Protein AF-A0A0G1T0M4-F1 (afdb_monomer)

Foldseek 3Di:
DQAWAWKAWDWDADLVRFTWIKMWTAGPVGDIFIDTDDDDPDDDPQAAFADWQCPCVPRRRRHCVQLRCCLHPPLTVQRGGPGLLPLVVSLVSNCVSQVDNRSVNNTPRSSVNVSVNSLVSNCVVVVHDSVVSVCVVCVVVVDNDDDDDDFDWAFAEAEDPQAPPQEQFGTKTKTFDPVDDPVLSVVLNVQLSVLLVVLCVVVVWDWDAGSRRHIRTNDHYPVVVLVSSQVSCVVDPHDEPHGIAMETAGLQVRQDDPQWGDGRVDPDTHHLVRLLVVVVVCCVVGVYLYYHPSDPPDDDPSNVVSVVVNVVVD

Structure (mmCIF, N/CA/C/O backbone):
data_AF-A0A0G1T0M4-F1
#
_entry.id   AF-A0A0G1T0M4-F1
#
loop_
_atom_site.group_PDB
_atom_site.id
_atom_site.type_symbol
_atom_site.label_atom_id
_atom_site.label_alt_id
_atom_site.label_comp_id
_atom_site.label_asym_id
_atom_site.label_entity_id
_atom_site.label_seq_id
_atom_site.pdbx_PDB_ins_code
_atom_site.Cartn_x
_atom_site.Cartn_y
_atom_site.Cartn_z
_atom_site.occupancy
_atom_site.B_iso_or_equiv
_atom_site.auth_seq_id
_atom_site.auth_comp_id
_atom_site.auth_asym_id
_atom_site.auth_atom_id
_atom_site.pdbx_PDB_model_num
ATOM 1 N N . MET A 1 1 ? -27.030 -0.626 19.431 1.00 71.44 1 MET A N 1
ATOM 2 C CA . MET A 1 1 ? -26.105 -0.421 20.557 1.00 71.44 1 MET A CA 1
ATOM 3 C C . MET A 1 1 ? -24.695 -0.527 19.996 1.00 71.44 1 MET A C 1
ATOM 5 O O . MET A 1 1 ? -24.492 -1.383 19.134 1.00 71.44 1 MET A O 1
ATOM 9 N N . ALA A 1 2 ? -23.803 0.401 20.348 1.00 90.56 2 ALA A N 1
ATOM 10 C CA . ALA A 1 2 ? -22.464 0.504 19.764 1.00 90.56 2 ALA A CA 1
ATOM 11 C C . ALA A 1 2 ? -21.367 0.622 20.833 1.00 90.56 2 ALA A C 1
ATOM 13 O O . ALA A 1 2 ? -20.237 0.987 20.514 1.00 90.56 2 ALA A O 1
ATOM 14 N N . LYS A 1 3 ? -21.671 0.284 22.091 1.00 98.12 3 LYS A N 1
ATOM 15 C CA . LYS A 1 3 ? -20.717 0.413 23.185 1.00 98.12 3 LYS A CA 1
ATOM 16 C C . LYS A 1 3 ? -19.663 -0.682 23.099 1.00 98.12 3 LYS A C 1
ATOM 18 O O . LYS A 1 3 ? -19.993 -1.863 22.982 1.00 98.12 3 LYS A O 1
ATOM 23 N N . ILE A 1 4 ? -18.396 -0.297 23.189 1.00 98.69 4 ILE A N 1
ATOM 24 C CA . ILE A 1 4 ? -17.269 -1.229 23.209 1.00 98.69 4 ILE A CA 1
ATOM 25 C C . ILE A 1 4 ? -17.276 -1.976 24.540 1.00 98.69 4 ILE A C 1
ATOM 27 O O . ILE A 1 4 ? -17.203 -1.365 25.605 1.00 98.69 4 ILE A O 1
ATOM 31 N N . THR A 1 5 ? -17.330 -3.302 24.492 1.00 98.56 5 THR A N 1
ATOM 32 C CA . THR A 1 5 ? -17.262 -4.160 25.684 1.00 98.56 5 THR A CA 1
ATOM 33 C C . THR A 1 5 ? -15.882 -4.758 25.884 1.00 98.56 5 THR A C 1
ATOM 35 O O . THR A 1 5 ? -15.485 -5.006 27.022 1.00 98.56 5 THR A O 1
ATOM 38 N N . ARG A 1 6 ? -15.131 -4.979 24.799 1.00 98.31 6 ARG A N 1
ATOM 39 C CA . ARG A 1 6 ? -13.795 -5.567 24.873 1.00 98.31 6 ARG A CA 1
ATOM 40 C C . ARG A 1 6 ? -12.939 -5.200 23.666 1.00 98.31 6 ARG A C 1
ATOM 42 O O . ARG A 1 6 ? -13.414 -5.213 22.533 1.00 98.31 6 ARG A O 1
ATOM 49 N N . ILE A 1 7 ? -11.658 -4.964 23.927 1.00 98.69 7 ILE A N 1
ATOM 50 C CA . ILE A 1 7 ? -10.587 -4.907 22.931 1.00 98.69 7 ILE A CA 1
ATOM 51 C C . ILE A 1 7 ? -9.537 -5.946 23.325 1.00 98.69 7 ILE A C 1
ATOM 53 O O . ILE A 1 7 ? -9.199 -6.057 24.504 1.00 98.69 7 ILE A O 1
ATOM 57 N N . TRP A 1 8 ? -9.032 -6.713 22.364 1.00 98.75 8 TRP A N 1
ATOM 58 C CA . TRP A 1 8 ? -7.864 -7.573 22.567 1.00 98.75 8 TRP A CA 1
ATOM 59 C C . TRP A 1 8 ? -7.035 -7.670 21.293 1.00 98.75 8 TRP A C 1
ATOM 61 O O . TRP A 1 8 ? -7.551 -7.450 20.201 1.00 98.75 8 TRP A O 1
ATOM 71 N N . ALA A 1 9 ? -5.762 -8.021 21.431 1.00 98.75 9 ALA A N 1
ATOM 72 C CA . ALA A 1 9 ? -4.844 -8.200 20.320 1.00 98.75 9 ALA A CA 1
ATOM 73 C C . ALA A 1 9 ? -3.995 -9.462 20.446 1.00 98.75 9 ALA A C 1
ATOM 75 O O . ALA A 1 9 ? -3.798 -10.005 21.539 1.00 98.75 9 ALA A O 1
ATOM 76 N N . ARG A 1 10 ? -3.467 -9.891 19.300 1.00 98.69 10 ARG A N 1
ATOM 77 C CA . ARG A 1 10 ? -2.506 -10.985 19.152 1.00 98.69 10 ARG A CA 1
ATOM 78 C C . ARG A 1 10 ? -1.449 -10.649 18.103 1.00 98.69 10 ARG A C 1
ATOM 80 O O . ARG A 1 10 ? -1.657 -9.796 17.243 1.00 98.69 10 ARG A O 1
ATOM 87 N N . GLU A 1 11 ? -0.327 -11.350 18.190 1.00 98.62 11 GLU A N 1
ATOM 88 C CA . GLU A 1 11 ? 0.703 -11.367 17.154 1.00 98.62 11 GLU A CA 1
ATOM 89 C C . GLU A 1 11 ? 0.266 -12.325 16.032 1.00 98.62 11 GLU A C 1
ATOM 91 O O . GLU A 1 11 ? -0.133 -13.460 16.305 1.00 98.62 11 GLU A O 1
ATOM 96 N N . ILE A 1 12 ? 0.318 -11.859 14.785 1.00 98.44 12 ILE A N 1
ATOM 97 C CA . ILE A 1 12 ? 0.128 -12.659 13.562 1.00 98.44 12 ILE A CA 1
ATOM 98 C C . ILE A 1 12 ? 1.324 -12.445 12.620 1.00 98.44 12 ILE A C 1
ATOM 100 O O . ILE A 1 12 ? 2.190 -11.631 12.925 1.00 98.44 12 ILE A O 1
ATOM 104 N N . LEU A 1 13 ? 1.379 -13.133 11.476 1.00 97.50 13 LEU A N 1
ATOM 105 C CA . LEU A 1 13 ? 2.407 -12.907 10.450 1.00 97.50 13 LEU A CA 1
ATOM 106 C C . LEU A 1 13 ? 1.836 -12.131 9.256 1.00 97.50 13 LEU A C 1
ATOM 108 O O . LEU A 1 13 ? 0.713 -12.395 8.827 1.00 97.50 13 LEU A O 1
ATOM 112 N N . ASP A 1 14 ? 2.614 -11.184 8.729 1.00 95.44 14 ASP A N 1
ATOM 113 C CA . ASP A 1 14 ? 2.311 -10.458 7.494 1.00 95.44 14 ASP A CA 1
ATOM 114 C C . ASP A 1 14 ? 2.636 -11.292 6.236 1.00 95.44 14 ASP A C 1
ATOM 116 O O . ASP A 1 14 ? 3.087 -12.438 6.317 1.00 95.44 14 ASP A O 1
ATOM 120 N N . SER A 1 15 ? 2.424 -10.719 5.047 1.00 92.50 15 SER A N 1
ATOM 121 C CA . SER A 1 15 ? 2.684 -11.389 3.762 1.00 92.50 15 SER A CA 1
ATOM 122 C C . SER A 1 15 ? 4.153 -11.768 3.526 1.00 92.50 15 SER A C 1
ATOM 124 O O . SER A 1 15 ? 4.432 -12.585 2.654 1.00 92.50 15 SER A O 1
ATOM 126 N N . ARG A 1 16 ? 5.089 -11.208 4.302 1.00 91.12 16 ARG A N 1
ATOM 127 C CA . ARG A 1 16 ? 6.529 -11.506 4.260 1.00 91.12 16 ARG A CA 1
ATOM 128 C C . ARG A 1 16 ? 6.938 -12.505 5.349 1.00 91.12 16 ARG A C 1
ATOM 130 O O . ARG A 1 16 ? 8.123 -12.798 5.493 1.00 91.12 16 ARG A O 1
ATOM 137 N N . GLY A 1 17 ? 5.988 -12.994 6.149 1.00 93.94 17 GLY A N 1
ATOM 138 C CA . GLY A 1 17 ? 6.262 -13.850 7.302 1.00 93.94 17 GLY A CA 1
ATOM 139 C C . GLY A 1 17 ? 6.857 -13.098 8.499 1.00 93.94 17 GLY A C 1
ATOM 140 O O . GLY A 1 17 ? 7.474 -13.720 9.362 1.00 93.94 17 GLY A O 1
ATOM 141 N N . ILE A 1 18 ? 6.705 -11.771 8.559 1.00 95.75 18 ILE A N 1
ATOM 142 C CA . ILE A 1 18 ? 7.199 -10.929 9.655 1.00 95.75 18 ILE A CA 1
ATOM 143 C C . ILE A 1 18 ? 6.044 -10.655 10.635 1.00 95.75 18 ILE A C 1
ATOM 145 O O . ILE A 1 18 ? 4.930 -10.378 10.187 1.00 95.75 18 ILE A O 1
ATOM 149 N N . PRO A 1 19 ? 6.268 -10.703 11.965 1.00 97.56 19 PRO A N 1
ATOM 150 C CA . PRO A 1 19 ? 5.212 -10.435 12.938 1.00 97.56 19 PRO A CA 1
ATOM 151 C C . PRO A 1 19 ? 4.513 -9.083 12.745 1.00 97.56 19 PRO A C 1
ATOM 153 O O . PRO A 1 19 ? 5.156 -8.088 12.419 1.00 97.56 19 PRO A O 1
ATOM 156 N N . THR A 1 20 ? 3.208 -9.025 12.994 1.00 98.00 20 THR A N 1
ATOM 157 C CA . THR A 1 20 ? 2.420 -7.788 13.082 1.00 98.00 20 THR A CA 1
ATOM 158 C C . THR A 1 20 ? 1.270 -7.933 14.086 1.00 98.00 20 THR A C 1
ATOM 160 O O . THR A 1 20 ? 1.003 -9.021 14.602 1.00 98.00 20 THR A O 1
ATOM 163 N N . VAL A 1 21 ? 0.614 -6.819 14.409 1.00 98.38 21 VAL A N 1
ATOM 164 C CA . VAL A 1 21 ? -0.471 -6.739 15.392 1.00 98.38 21 VAL A CA 1
ATOM 165 C C . VAL A 1 21 ? -1.821 -6.914 14.699 1.00 98.38 21 VAL A C 1
ATOM 167 O O . VAL A 1 21 ? -2.142 -6.200 13.746 1.00 98.38 21 VAL A O 1
ATOM 170 N N . GLU A 1 22 ? -2.642 -7.820 15.227 1.00 98.75 22 GLU A N 1
ATOM 171 C CA . GLU A 1 22 ? -4.072 -7.906 14.936 1.00 98.75 22 GLU A CA 1
ATOM 172 C C . GLU A 1 22 ? -4.870 -7.600 16.200 1.00 98.75 22 GLU A C 1
ATOM 174 O O . GLU A 1 22 ? -4.641 -8.224 17.237 1.00 98.75 22 GLU A O 1
ATOM 179 N N . ALA A 1 23 ? -5.816 -6.666 16.110 1.00 98.75 23 ALA A N 1
ATOM 180 C CA . ALA A 1 23 ? -6.734 -6.326 17.186 1.00 98.75 23 ALA A CA 1
ATOM 181 C C . ALA A 1 23 ? -8.182 -6.660 16.816 1.00 98.75 23 ALA A C 1
ATOM 183 O O . ALA A 1 23 ? -8.595 -6.578 15.657 1.00 98.75 23 ALA A O 1
ATOM 184 N N . ALA A 1 24 ? -8.962 -7.003 17.833 1.00 98.81 24 ALA A N 1
ATOM 185 C CA . ALA A 1 24 ? -10.383 -7.269 17.754 1.00 98.81 24 ALA A CA 1
ATOM 186 C C . ALA A 1 24 ? -11.154 -6.328 18.687 1.00 98.81 24 ALA A C 1
ATOM 188 O O . ALA A 1 24 ? -10.713 -6.041 19.801 1.00 98.81 24 ALA A O 1
ATOM 189 N N . CYS A 1 25 ? -12.318 -5.873 18.227 1.00 98.81 25 CYS A N 1
ATOM 190 C CA . CYS A 1 25 ? -13.244 -5.018 18.956 1.00 98.81 25 CYS A CA 1
ATOM 191 C C . CYS A 1 25 ? -14.608 -5.688 19.056 1.00 98.81 25 CYS A C 1
ATOM 193 O O . CYS A 1 25 ? -15.212 -6.005 18.033 1.00 98.81 25 CYS A O 1
ATOM 195 N N . GLN A 1 26 ? -15.082 -5.895 20.284 1.00 98.75 26 GLN A N 1
ATOM 196 C CA . GLN A 1 26 ? -16.404 -6.434 20.571 1.00 98.75 26 GLN A CA 1
ATOM 197 C C . GLN A 1 26 ? -17.341 -5.335 21.067 1.00 98.75 26 GLN A C 1
ATOM 199 O O . GLN A 1 26 ? -16.976 -4.527 21.925 1.00 98.75 26 GLN A O 1
ATOM 204 N N . LEU A 1 27 ? -18.562 -5.345 20.538 1.00 98.62 27 LEU A N 1
ATOM 205 C CA . LEU A 1 27 ? -19.650 -4.468 20.953 1.00 98.62 27 LEU A CA 1
ATOM 206 C C . LEU A 1 27 ? -20.577 -5.164 21.954 1.00 98.62 27 LEU A C 1
ATOM 208 O O . LEU A 1 27 ? -20.637 -6.390 22.034 1.00 98.62 27 LEU A O 1
ATOM 212 N N . ASP A 1 28 ? -21.369 -4.380 22.674 1.00 97.69 28 ASP A N 1
ATOM 213 C CA . ASP A 1 28 ? -22.450 -4.850 23.553 1.00 97.69 28 ASP A CA 1
ATOM 214 C C . ASP A 1 28 ? -23.563 -5.613 22.821 1.00 97.69 28 ASP A C 1
ATOM 216 O O . ASP A 1 28 ? -24.226 -6.469 23.400 1.00 97.69 28 ASP A O 1
ATOM 220 N N . SER A 1 29 ? -23.713 -5.375 21.520 1.00 96.56 29 SER A N 1
ATOM 221 C CA . SER A 1 29 ? -24.550 -6.182 20.629 1.00 96.56 29 SER A CA 1
ATOM 222 C C . SER A 1 29 ? -24.004 -7.593 20.356 1.00 96.56 29 SER A C 1
ATOM 224 O O . SER A 1 29 ? -24.679 -8.380 19.699 1.00 96.56 29 SER A O 1
ATOM 226 N N . GLY A 1 30 ? -22.787 -7.913 20.806 1.00 96.88 30 GLY A N 1
ATOM 227 C CA . GLY A 1 30 ? -22.115 -9.194 20.579 1.00 96.88 30 GLY A CA 1
ATOM 228 C C . GLY A 1 30 ? -21.284 -9.263 19.294 1.00 96.88 30 GLY A C 1
ATOM 229 O O . GLY A 1 30 ? -20.464 -10.170 19.163 1.00 96.88 30 GLY A O 1
ATOM 230 N N . HIS A 1 31 ? -21.435 -8.305 18.372 1.00 97.94 31 HIS A N 1
ATOM 231 C CA . HIS A 1 31 ? -20.629 -8.244 17.150 1.00 97.94 31 HIS A CA 1
ATOM 232 C C . HIS A 1 31 ? -19.146 -8.037 17.459 1.00 97.94 31 HIS A C 1
ATOM 234 O O . HIS A 1 31 ? -18.794 -7.282 18.368 1.00 97.94 31 HIS A O 1
ATOM 240 N N . VAL A 1 32 ? -18.290 -8.667 16.653 1.00 98.44 32 VAL A N 1
ATOM 241 C CA . VAL A 1 32 ? -16.833 -8.545 16.736 1.00 98.44 32 VAL A CA 1
ATOM 242 C C . VAL A 1 32 ? -16.284 -8.117 15.381 1.00 98.44 32 VAL A C 1
ATOM 244 O O . VAL A 1 32 ? -16.590 -8.734 14.362 1.00 98.44 32 VAL A O 1
ATOM 247 N N . ALA A 1 33 ? -15.453 -7.080 15.372 1.00 98.50 33 ALA A N 1
ATOM 248 C CA . ALA A 1 33 ? -14.696 -6.648 14.205 1.00 98.50 33 ALA A CA 1
ATOM 249 C C . ALA A 1 33 ? -13.197 -6.830 14.443 1.00 98.50 33 ALA A C 1
ATOM 251 O O . ALA A 1 33 ? -12.721 -6.639 15.558 1.00 98.50 33 ALA A O 1
ATOM 252 N N . VAL A 1 34 ? -12.452 -7.181 13.395 1.00 98.56 34 VAL A N 1
ATOM 253 C CA . VAL A 1 34 ? -11.016 -7.492 13.479 1.00 98.56 34 VAL A CA 1
ATOM 254 C C . VAL A 1 34 ? -10.234 -6.680 12.450 1.00 98.56 34 VAL A C 1
ATOM 256 O O . VAL A 1 34 ? -10.688 -6.490 11.312 1.00 98.56 34 VAL A O 1
ATOM 259 N N . ALA A 1 35 ? -9.056 -6.193 12.830 1.00 98.00 35 ALA A N 1
ATOM 260 C CA . ALA A 1 35 ? -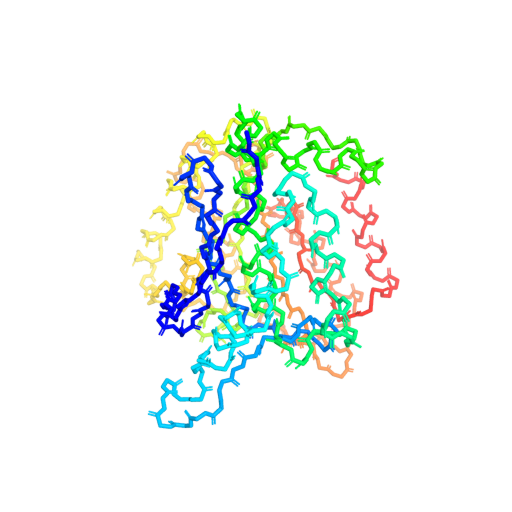8.129 -5.520 11.932 1.00 98.00 35 ALA A CA 1
ATOM 261 C C . ALA A 1 35 ? -6.673 -5.879 12.250 1.00 98.00 35 ALA A C 1
ATOM 263 O O . ALA A 1 35 ? -6.253 -5.847 13.403 1.00 98.00 35 ALA A O 1
ATOM 264 N N . SER A 1 36 ? -5.908 -6.171 11.203 1.00 96.75 36 SER A N 1
ATOM 265 C CA . SER A 1 36 ? -4.456 -6.332 11.236 1.00 96.75 36 SER A CA 1
ATOM 266 C C . SER A 1 36 ? -3.774 -5.111 10.630 1.00 96.75 36 SER A C 1
ATOM 268 O O . SER A 1 36 ? -4.311 -4.494 9.706 1.00 96.75 36 SER A O 1
ATOM 270 N N . VAL A 1 37 ? -2.591 -4.767 11.132 1.00 94.25 37 VAL A N 1
ATOM 271 C CA . VAL A 1 37 ? -1.853 -3.578 10.689 1.00 94.25 37 VAL A CA 1
ATOM 272 C C . VAL A 1 37 ? -0.761 -3.967 9.688 1.00 94.25 37 VAL A C 1
ATOM 274 O O . VAL A 1 37 ? -0.027 -4.924 9.943 1.00 94.25 37 VAL A O 1
ATOM 277 N N . PRO A 1 38 ? -0.636 -3.277 8.539 1.00 91.25 38 PRO A N 1
ATOM 278 C CA . PRO A 1 38 ? 0.478 -3.506 7.625 1.00 91.25 38 PRO A CA 1
ATOM 279 C C . PRO A 1 38 ? 1.797 -3.012 8.233 1.00 91.25 38 PRO A C 1
ATOM 281 O O . PRO A 1 38 ? 1.812 -2.078 9.031 1.00 91.25 38 PRO A O 1
ATOM 284 N N . ALA A 1 39 ? 2.907 -3.608 7.808 1.00 82.06 39 ALA A N 1
ATOM 285 C CA . ALA A 1 39 ? 4.249 -3.205 8.212 1.00 82.06 39 ALA A CA 1
ATOM 286 C C . ALA A 1 39 ? 5.033 -2.694 6.995 1.00 82.06 39 ALA A C 1
ATOM 288 O O . ALA A 1 39 ? 5.171 -3.409 6.002 1.00 82.06 39 ALA A O 1
ATOM 289 N N . GLY A 1 40 ? 5.568 -1.475 7.072 1.00 69.62 40 GLY A N 1
ATOM 290 C CA . GLY A 1 40 ? 6.391 -0.893 6.007 1.00 69.62 40 GLY A CA 1
ATOM 291 C C . GLY A 1 40 ? 7.791 -1.515 5.926 1.00 69.62 40 GLY A C 1
ATOM 292 O O . GLY A 1 40 ? 8.282 -2.106 6.885 1.00 69.62 40 GLY A O 1
ATOM 293 N N . THR A 1 41 ? 8.445 -1.406 4.766 1.00 61.59 41 THR A N 1
ATOM 294 C CA . THR A 1 41 ? 9.890 -1.696 4.606 1.00 61.59 41 THR A CA 1
ATOM 295 C C . THR A 1 41 ? 10.733 -0.417 4.712 1.00 61.59 41 THR A C 1
ATOM 297 O O . THR A 1 41 ? 11.890 -0.470 5.119 1.00 61.59 41 THR A O 1
ATOM 300 N N . SER A 1 42 ? 10.148 0.735 4.373 1.00 56.66 42 SER A N 1
ATOM 301 C CA . SER A 1 42 ? 10.782 2.053 4.414 1.00 56.66 42 SER A CA 1
ATOM 302 C C . SER A 1 42 ? 10.179 2.848 5.565 1.00 56.66 42 SER A C 1
ATOM 304 O O . SER A 1 42 ? 8.988 3.131 5.540 1.00 56.66 42 SER A O 1
ATOM 306 N N . THR A 1 43 ? 10.977 3.154 6.587 1.00 60.00 43 THR A N 1
ATOM 307 C CA . THR A 1 43 ? 10.556 3.992 7.716 1.00 60.00 43 THR A CA 1
ATOM 308 C C . THR A 1 43 ? 11.066 5.408 7.485 1.00 60.00 43 THR A C 1
ATOM 310 O O . THR A 1 43 ? 12.260 5.687 7.649 1.00 60.00 43 THR A O 1
ATOM 313 N N . GLY A 1 44 ? 10.187 6.318 7.073 1.00 61.66 44 GLY A N 1
ATOM 314 C CA . GLY A 1 44 ? 10.500 7.742 7.054 1.00 61.66 44 GLY A CA 1
ATOM 315 C C . GLY A 1 44 ? 10.805 8.261 8.465 1.00 61.66 44 GLY A C 1
ATOM 316 O O . GLY A 1 44 ? 10.152 7.881 9.430 1.00 61.66 44 GLY A O 1
ATOM 317 N N . ALA A 1 45 ? 11.764 9.183 8.604 1.00 62.66 45 ALA A N 1
ATOM 318 C CA . ALA A 1 45 ? 12.137 9.764 9.905 1.00 62.66 45 ALA A CA 1
ATOM 319 C C . ALA A 1 45 ? 10.991 10.522 10.617 1.00 62.66 45 ALA A C 1
ATOM 321 O O . ALA A 1 45 ? 11.103 10.839 11.797 1.00 62.66 45 ALA A O 1
ATOM 322 N N . HIS A 1 46 ? 9.905 10.817 9.896 1.00 75.19 46 HIS A N 1
ATOM 323 C CA . HIS A 1 46 ? 8.716 11.518 10.389 1.00 75.19 46 HIS A CA 1
ATOM 324 C C . HIS A 1 46 ? 7.478 10.612 10.479 1.00 75.19 46 HIS A C 1
ATOM 326 O O . HIS A 1 46 ? 6.373 11.104 10.688 1.00 75.19 46 HIS A O 1
ATOM 332 N N . GLU A 1 47 ? 7.632 9.304 10.271 1.00 81.75 47 GLU A N 1
ATOM 333 C CA . GLU A 1 47 ? 6.525 8.360 10.398 1.00 81.75 47 GLU A CA 1
ATOM 334 C C . GLU A 1 47 ? 6.271 7.989 11.862 1.00 81.75 47 GLU A C 1
ATOM 336 O O . GLU A 1 47 ? 7.158 8.058 12.718 1.00 81.75 47 GLU A O 1
ATOM 341 N N . ALA A 1 48 ? 5.037 7.571 12.152 1.00 89.19 48 ALA A N 1
ATOM 342 C CA . ALA A 1 48 ? 4.724 6.980 13.444 1.00 89.19 48 ALA A CA 1
ATOM 343 C C . ALA A 1 48 ? 5.557 5.706 13.656 1.00 89.19 48 ALA A C 1
ATOM 345 O O . ALA A 1 48 ? 5.724 4.903 12.739 1.00 89.19 48 ALA A O 1
ATOM 346 N N . LEU A 1 49 ? 6.046 5.503 14.879 1.00 91.12 49 LEU A N 1
ATOM 347 C CA . LEU A 1 49 ? 6.926 4.385 15.194 1.00 91.12 49 LEU A CA 1
ATOM 348 C C . LEU A 1 49 ? 6.171 3.055 15.137 1.00 91.12 49 LEU A C 1
ATOM 350 O O . LEU A 1 49 ? 5.229 2.831 15.897 1.00 91.12 49 LEU A O 1
ATOM 354 N N . GLU A 1 50 ? 6.643 2.125 14.313 1.00 93.88 50 GLU A N 1
ATOM 355 C CA . GLU A 1 50 ? 6.284 0.719 14.458 1.00 93.88 50 GLU A CA 1
ATOM 356 C C . GLU A 1 50 ? 7.074 0.102 15.623 1.00 93.88 50 GLU A C 1
ATOM 358 O O . GLU A 1 50 ? 8.292 -0.061 15.545 1.00 93.88 50 GLU A O 1
ATOM 363 N N . LEU A 1 51 ? 6.392 -0.248 16.720 1.00 95.25 51 LEU A N 1
ATOM 364 C CA . LEU A 1 51 ? 7.054 -0.813 17.895 1.00 95.25 51 LEU A CA 1
ATOM 365 C C . LEU A 1 51 ? 7.356 -2.304 17.683 1.00 95.25 51 LEU A C 1
ATOM 367 O O . LEU A 1 51 ? 6.440 -3.106 17.478 1.00 95.25 51 LEU A O 1
ATOM 371 N N . ARG A 1 52 ? 8.645 -2.651 17.763 1.00 96.38 52 ARG A N 1
ATOM 372 C CA . ARG A 1 52 ? 9.202 -4.008 17.650 1.00 96.38 52 ARG A CA 1
ATOM 373 C C . ARG A 1 52 ? 9.907 -4.402 18.951 1.00 96.38 52 ARG A C 1
ATOM 375 O O . ARG A 1 52 ? 10.467 -3.541 19.624 1.00 96.38 52 ARG A O 1
ATOM 382 N N . ASP A 1 53 ? 9.925 -5.695 19.266 1.00 97.00 53 ASP A N 1
ATOM 383 C CA . ASP A 1 53 ? 10.464 -6.241 20.521 1.00 97.00 53 ASP A CA 1
ATOM 384 C C . ASP A 1 53 ? 11.996 -6.119 20.630 1.00 97.00 53 ASP A C 1
ATOM 386 O O . ASP A 1 53 ? 12.528 -6.103 21.736 1.00 97.00 53 ASP A O 1
ATOM 390 N N . GLN A 1 54 ? 12.714 -6.071 19.499 1.00 95.94 54 GLN A N 1
ATOM 391 C CA . GLN A 1 54 ? 14.187 -6.073 19.428 1.00 95.94 54 GLN A CA 1
ATOM 392 C C . GLN A 1 54 ? 14.863 -7.288 20.103 1.00 95.94 54 GLN A C 1
ATOM 394 O O . GLN A 1 54 ? 16.076 -7.310 20.302 1.00 95.94 54 GLN A O 1
ATOM 399 N N . ASP A 1 55 ? 14.102 -8.345 20.401 1.00 97.12 55 ASP A N 1
ATOM 400 C CA . ASP A 1 55 ? 14.633 -9.620 20.879 1.00 97.12 55 ASP A CA 1
ATOM 401 C C . ASP A 1 55 ? 15.187 -10.449 19.712 1.00 97.12 55 ASP A C 1
ATOM 403 O O . ASP A 1 55 ? 14.442 -11.085 18.964 1.00 97.12 55 ASP A O 1
ATOM 407 N N . ALA A 1 56 ? 16.514 -10.482 19.572 1.00 96.50 56 ALA A N 1
ATOM 408 C CA . ALA A 1 56 ? 17.200 -11.238 18.524 1.00 96.50 56 ALA A CA 1
ATOM 409 C C . ALA A 1 56 ? 16.843 -12.740 18.505 1.00 96.50 56 ALA A C 1
ATOM 411 O O . ALA A 1 56 ? 16.961 -13.378 17.458 1.00 96.50 56 ALA A O 1
ATOM 412 N N . LYS A 1 57 ? 16.376 -13.313 19.626 1.00 97.56 57 LYS A N 1
ATOM 413 C CA . LYS A 1 57 ? 15.971 -14.725 19.709 1.00 97.56 57 LYS A CA 1
ATOM 414 C C . LYS A 1 57 ? 14.605 -14.997 19.077 1.00 97.56 57 LYS A C 1
ATOM 416 O O . LYS A 1 57 ? 14.296 -16.155 18.799 1.00 97.56 57 LYS A O 1
ATOM 421 N N . ARG A 1 58 ? 13.785 -13.967 18.837 1.00 97.75 58 ARG A N 1
ATOM 422 C CA . ARG A 1 58 ? 12.446 -14.091 18.245 1.00 97.75 58 ARG A CA 1
ATOM 423 C C . ARG A 1 58 ? 12.334 -13.259 16.981 1.00 97.75 58 ARG A C 1
ATOM 425 O O . ARG A 1 58 ? 12.424 -12.035 17.016 1.00 97.75 58 ARG A O 1
ATOM 432 N N . TYR A 1 59 ? 12.103 -13.934 15.855 1.00 96.69 59 TYR A N 1
ATOM 433 C CA . TYR A 1 59 ? 11.918 -13.287 14.552 1.00 96.69 59 TYR A CA 1
ATOM 434 C C . TYR A 1 59 ? 13.024 -12.268 14.218 1.00 96.69 59 TYR A C 1
ATOM 436 O O . TYR A 1 59 ? 12.751 -11.229 13.620 1.00 96.69 59 TYR A O 1
ATOM 444 N N . LEU A 1 60 ? 14.268 -12.538 14.637 1.00 96.00 60 LEU A N 1
ATOM 445 C CA . LEU A 1 60 ? 15.421 -11.654 14.425 1.00 96.00 60 LEU A CA 1
ATOM 446 C C . LEU A 1 60 ? 15.191 -10.219 14.947 1.00 96.00 60 LEU A C 1
ATOM 448 O O . LEU A 1 60 ? 15.547 -9.250 14.281 1.00 96.00 60 LEU A O 1
ATOM 452 N N . GLY A 1 61 ? 14.543 -10.069 16.107 1.00 96.38 61 GLY A N 1
ATOM 453 C CA . GLY A 1 61 ? 14.219 -8.767 16.702 1.00 96.38 61 GLY A CA 1
ATOM 454 C C . GLY A 1 61 ? 12.909 -8.145 16.215 1.00 96.38 61 GLY A C 1
ATOM 455 O O . GLY A 1 61 ? 12.496 -7.109 16.732 1.00 96.38 61 GLY A O 1
ATOM 456 N N . LYS A 1 62 ? 12.217 -8.772 15.256 1.00 96.56 62 LYS A N 1
ATOM 457 C CA . LYS A 1 62 ? 11.004 -8.222 14.628 1.00 96.56 62 LYS A CA 1
ATOM 458 C C . LYS A 1 62 ? 9.690 -8.642 15.298 1.00 96.56 62 LYS A C 1
ATOM 460 O O . LYS A 1 62 ? 8.631 -8.367 14.739 1.00 96.56 62 LYS A O 1
ATOM 465 N N . GLY A 1 63 ? 9.730 -9.292 16.462 1.00 97.88 63 GLY A N 1
ATOM 466 C CA . GLY A 1 63 ? 8.527 -9.577 17.261 1.00 97.88 63 GLY A CA 1
ATOM 467 C C . GLY A 1 63 ? 7.738 -8.309 17.612 1.00 97.88 63 GLY A C 1
ATOM 468 O O . GLY A 1 63 ? 8.287 -7.207 17.560 1.00 97.88 63 GLY A O 1
ATOM 469 N N . VAL A 1 64 ? 6.455 -8.454 17.951 1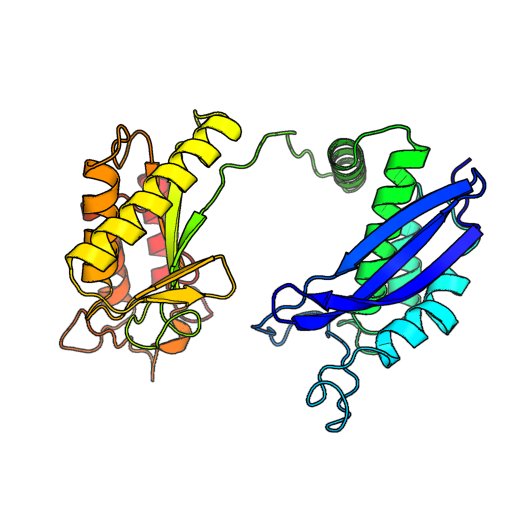.00 98.25 64 VAL A N 1
ATOM 470 C CA . VAL A 1 64 ? 5.568 -7.331 18.328 1.00 98.25 64 VAL A CA 1
ATOM 471 C C . VAL A 1 64 ? 4.796 -7.586 19.629 1.00 98.25 64 VAL A C 1
ATOM 473 O O . VAL A 1 64 ? 3.735 -6.997 19.857 1.00 98.25 64 VAL A O 1
ATOM 476 N N . LEU A 1 65 ? 5.296 -8.459 20.507 1.00 98.56 65 LEU A N 1
ATOM 477 C CA . LEU A 1 65 ?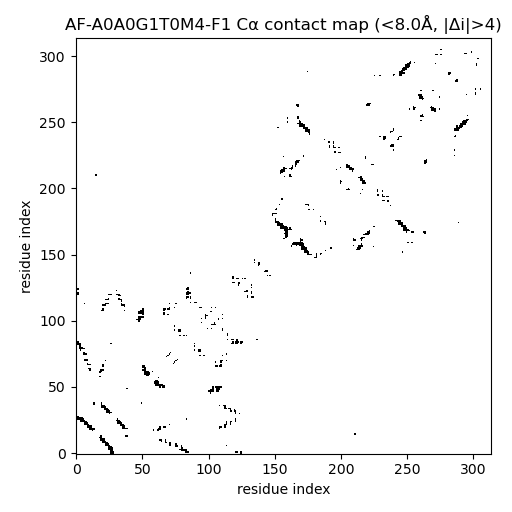 4.619 -8.778 21.765 1.00 98.56 65 LEU A CA 1
ATOM 478 C C . LEU A 1 65 ? 4.480 -7.564 22.681 1.00 98.56 65 LEU A C 1
ATOM 480 O O . LEU A 1 65 ? 3.466 -7.460 23.368 1.00 98.56 65 LEU A O 1
ATOM 484 N N . GLN A 1 66 ? 5.427 -6.623 22.668 1.00 98.44 66 GLN A N 1
ATOM 485 C CA . GLN A 1 66 ? 5.297 -5.390 23.443 1.00 98.44 66 GLN A CA 1
ATOM 486 C C . GLN A 1 66 ? 4.114 -4.542 22.951 1.00 98.44 66 GLN A C 1
ATOM 488 O O . GLN A 1 66 ? 3.320 -4.063 23.760 1.00 98.44 66 GLN A O 1
ATOM 493 N N . ALA A 1 67 ? 3.945 -4.396 21.634 1.00 98.25 67 ALA A N 1
ATOM 494 C CA . ALA A 1 67 ? 2.811 -3.677 21.054 1.00 98.25 67 ALA A CA 1
ATOM 495 C C . ALA A 1 67 ? 1.477 -4.382 21.372 1.00 98.25 67 ALA A C 1
ATOM 497 O O . ALA A 1 67 ? 0.508 -3.738 21.775 1.00 98.25 67 ALA A O 1
ATOM 498 N N . VAL A 1 68 ? 1.440 -5.716 21.282 1.00 98.75 68 VAL A N 1
ATOM 499 C CA . VAL A 1 68 ? 0.276 -6.532 21.671 1.00 98.75 68 VAL A CA 1
ATOM 500 C C . VAL A 1 68 ? -0.055 -6.365 23.159 1.00 98.75 68 VAL A C 1
ATOM 502 O O . VAL A 1 68 ? -1.221 -6.193 23.522 1.00 98.75 68 VAL A O 1
ATOM 505 N N . ALA A 1 69 ? 0.955 -6.375 24.031 1.00 98.81 69 ALA A N 1
ATOM 506 C CA . ALA A 1 69 ? 0.783 -6.150 25.461 1.00 98.81 69 ALA A CA 1
ATOM 507 C C . ALA A 1 69 ? 0.231 -4.746 25.745 1.00 98.81 69 ALA A C 1
ATOM 509 O O . ALA A 1 69 ? -0.683 -4.606 26.556 1.00 98.81 69 ALA A O 1
ATOM 510 N N . ASN A 1 70 ? 0.709 -3.723 25.030 1.00 98.62 70 ASN A N 1
ATOM 511 C CA . ASN A 1 70 ? 0.197 -2.356 25.140 1.00 98.62 70 ASN A CA 1
ATOM 512 C C . ASN A 1 70 ? -1.294 -2.271 24.779 1.00 98.62 70 ASN A C 1
ATOM 514 O O . ASN A 1 70 ? -2.055 -1.608 25.489 1.00 98.62 70 ASN A O 1
ATOM 518 N N . VAL A 1 71 ? -1.736 -2.978 23.727 1.00 98.81 71 VAL A N 1
ATOM 519 C CA . VAL A 1 71 ? -3.165 -3.073 23.382 1.00 98.81 71 VAL A CA 1
ATOM 520 C C . VAL A 1 71 ? -3.957 -3.732 24.509 1.00 98.81 71 VAL A C 1
ATOM 522 O O . VAL A 1 71 ? -4.944 -3.167 24.975 1.00 98.81 71 VAL A O 1
ATOM 525 N N . ASN A 1 72 ? -3.517 -4.900 24.973 1.00 98.81 72 ASN A N 1
ATOM 526 C CA . ASN A 1 72 ? -4.272 -5.705 25.934 1.00 98.81 72 ASN A CA 1
ATOM 527 C C . ASN A 1 72 ? -4.323 -5.094 27.344 1.00 98.81 72 ASN A C 1
ATOM 529 O O . ASN A 1 72 ? -5.335 -5.232 28.028 1.00 98.81 72 ASN A O 1
ATOM 533 N N . ALA A 1 73 ? -3.248 -4.439 27.789 1.00 98.50 73 ALA A N 1
ATOM 534 C CA . ALA A 1 73 ? -3.107 -3.979 29.170 1.00 98.50 73 ALA A CA 1
ATOM 535 C C . ALA A 1 73 ? -3.439 -2.495 29.379 1.00 98.50 73 ALA A C 1
ATOM 537 O O . ALA A 1 73 ? -3.803 -2.121 30.490 1.00 98.50 73 ALA A O 1
ATOM 538 N N . GLN A 1 74 ? -3.283 -1.645 28.356 1.00 98.38 74 GLN A N 1
ATOM 539 C CA . GLN A 1 74 ? -3.362 -0.186 28.518 1.00 98.38 74 GLN A CA 1
ATOM 540 C C . GLN A 1 74 ? -4.380 0.445 27.566 1.00 98.38 74 GLN A C 1
ATOM 542 O O . GLN A 1 74 ? -5.376 1.014 28.008 1.00 98.38 74 GLN A O 1
ATOM 547 N N . LEU A 1 75 ? -4.152 0.324 26.256 1.00 98.69 75 LEU A N 1
ATOM 548 C CA . LEU A 1 75 ? -4.935 1.040 25.248 1.00 98.69 75 LEU A CA 1
ATOM 549 C C . LEU A 1 75 ? -6.370 0.508 25.138 1.00 98.69 75 LEU A C 1
ATOM 551 O O . LEU A 1 75 ? -7.317 1.287 25.131 1.00 98.69 75 LEU A O 1
ATOM 555 N N . GLY A 1 76 ? -6.537 -0.815 25.078 1.00 98.50 76 GLY A N 1
ATOM 556 C CA . GLY A 1 76 ? -7.841 -1.465 24.969 1.00 98.50 76 GLY A CA 1
ATOM 557 C C . GLY A 1 76 ? -8.764 -1.138 26.145 1.00 98.50 76 GLY A C 1
ATOM 558 O O . GLY A 1 76 ? -9.853 -0.611 25.913 1.00 98.50 76 GLY A O 1
ATOM 559 N N . PRO A 1 77 ? -8.343 -1.371 27.406 1.00 98.62 77 PRO A N 1
ATOM 560 C CA . PRO A 1 77 ? -9.127 -0.993 28.582 1.00 98.62 77 PRO A CA 1
ATOM 561 C C . PRO A 1 77 ? -9.503 0.493 28.630 1.00 98.62 77 PRO A C 1
ATOM 563 O O . PRO A 1 77 ? -10.585 0.827 29.103 1.00 98.62 77 PRO A O 1
ATOM 566 N N . ALA A 1 78 ? -8.653 1.386 28.109 1.00 98.50 78 ALA A N 1
ATOM 567 C CA . ALA A 1 78 ? -8.898 2.827 28.126 1.00 98.50 78 ALA A CA 1
ATOM 568 C C . ALA A 1 78 ? -10.044 3.295 27.212 1.00 98.50 78 ALA A C 1
ATOM 570 O O . ALA A 1 78 ? -10.499 4.428 27.380 1.00 98.50 78 ALA A O 1
ATOM 571 N N . VAL A 1 79 ? -10.489 2.457 26.267 1.00 98.44 79 VAL A N 1
ATOM 572 C CA . VAL A 1 79 ? -11.595 2.758 25.336 1.00 98.44 79 VAL A CA 1
ATOM 573 C C . VAL A 1 79 ? -12.815 1.849 25.530 1.00 98.44 79 VAL A C 1
ATOM 575 O O . VAL A 1 79 ? -13.840 2.027 24.870 1.00 98.44 79 VAL A O 1
ATOM 578 N N . VAL A 1 80 ? -12.748 0.886 26.457 1.00 98.44 80 VAL A N 1
ATOM 579 C CA . VAL A 1 80 ? -13.921 0.097 26.855 1.00 98.44 80 VAL A CA 1
ATOM 580 C C . VAL A 1 80 ? -14.976 1.027 27.450 1.00 98.44 80 VAL A C 1
ATOM 582 O O . VAL A 1 80 ? -14.700 1.876 28.293 1.00 98.44 80 VAL A O 1
ATOM 585 N N . GLY A 1 81 ? -16.213 0.849 27.003 1.00 98.19 81 GLY A N 1
ATOM 586 C CA . GLY A 1 81 ? -17.355 1.654 27.397 1.00 98.19 81 GLY A CA 1
ATOM 587 C C . GLY A 1 81 ? -17.595 2.899 26.544 1.00 98.19 81 GLY A C 1
ATOM 588 O O . GLY A 1 81 ? -18.636 3.528 26.723 1.00 98.19 81 GLY A O 1
ATOM 589 N N . MET A 1 82 ? -16.697 3.231 25.614 1.00 98.56 82 MET A N 1
ATOM 590 C CA . MET A 1 82 ? -16.935 4.266 24.605 1.00 98.56 82 MET A CA 1
ATOM 591 C C . MET A 1 82 ? -17.844 3.738 23.486 1.00 98.56 82 MET A C 1
ATOM 593 O O . MET A 1 82 ? -17.946 2.527 23.271 1.00 98.56 82 MET A O 1
ATOM 597 N N . GLU A 1 83 ? -18.505 4.641 22.763 1.00 98.00 83 GLU A N 1
ATOM 598 C CA . GLU A 1 83 ? -19.316 4.295 21.592 1.00 98.00 83 GLU A CA 1
ATOM 599 C C . GLU A 1 83 ? -18.415 4.128 20.363 1.00 98.00 83 GLU A C 1
ATOM 601 O O . GLU A 1 83 ? -17.745 5.068 19.949 1.00 98.00 83 GLU A O 1
ATOM 606 N N . ALA A 1 84 ? -18.437 2.962 19.718 1.00 97.88 84 ALA A N 1
ATOM 607 C CA . ALA A 1 84 ? -17.633 2.681 18.525 1.00 97.88 84 ALA A CA 1
ATOM 608 C C . ALA A 1 84 ? -17.987 3.568 17.315 1.00 97.88 84 ALA A C 1
ATOM 610 O O . ALA A 1 84 ? -17.240 3.624 16.342 1.00 97.88 84 ALA A O 1
ATOM 611 N N . THR A 1 85 ? -19.128 4.264 17.352 1.00 97.12 85 THR A N 1
ATOM 612 C CA . THR A 1 85 ? -19.502 5.268 16.345 1.00 97.12 85 THR A CA 1
ATOM 613 C C . THR A 1 85 ? -18.828 6.630 16.558 1.00 97.12 85 THR A C 1
ATOM 615 O O . THR A 1 85 ? -18.903 7.481 15.669 1.00 97.12 85 THR A O 1
ATOM 618 N N . ASP A 1 86 ? -18.185 6.849 17.709 1.00 97.12 86 ASP A N 1
ATOM 619 C CA . ASP A 1 86 ? -17.373 8.029 18.025 1.00 97.12 86 ASP A CA 1
ATOM 620 C C . ASP A 1 86 ? -15.884 7.759 17.746 1.00 97.12 86 ASP A C 1
ATOM 622 O O . ASP A 1 86 ? -15.048 7.661 18.644 1.00 97.12 86 ASP A O 1
ATOM 626 N N . GLN A 1 87 ? -15.562 7.589 16.460 1.00 98.06 87 GLN A N 1
ATOM 627 C CA . GLN A 1 87 ? -14.197 7.307 16.011 1.00 98.06 87 GLN A CA 1
ATOM 628 C C . GLN A 1 87 ? -13.206 8.392 16.465 1.00 98.06 87 GLN A C 1
ATOM 630 O O . GLN A 1 87 ? -12.115 8.074 16.926 1.00 98.06 87 GLN A O 1
ATOM 635 N N . GLU A 1 88 ? -13.596 9.664 16.358 1.00 97.00 88 GLU A N 1
ATOM 636 C CA . GLU A 1 88 ? -12.747 10.804 16.711 1.00 97.00 88 GLU A CA 1
ATOM 637 C C . GLU A 1 88 ? -12.424 10.820 18.207 1.00 97.00 88 GLU A C 1
ATOM 639 O O . GLU A 1 88 ? -11.255 10.945 18.574 1.00 97.00 88 GLU A O 1
ATOM 644 N N . GLY A 1 89 ? -13.425 10.619 19.073 1.00 97.94 89 GLY A N 1
ATOM 645 C CA . GLY A 1 89 ? -13.206 10.531 20.514 1.00 97.94 89 GLY A CA 1
ATOM 646 C C . GLY A 1 89 ? -12.296 9.364 20.900 1.00 97.94 89 GLY A C 1
ATOM 647 O O . GLY A 1 89 ? -11.415 9.517 21.751 1.00 97.94 89 GLY A O 1
ATOM 648 N N . ILE A 1 90 ? -12.457 8.208 20.251 1.00 98.62 90 ILE A N 1
ATOM 649 C CA . ILE A 1 90 ? -11.615 7.027 20.484 1.00 98.62 90 ILE A CA 1
ATOM 650 C C . ILE A 1 90 ? -10.169 7.287 20.054 1.00 98.62 90 ILE A C 1
ATOM 652 O O . ILE A 1 90 ? -9.248 7.067 20.843 1.00 98.62 90 ILE A O 1
ATOM 656 N N . ASP A 1 91 ? -9.952 7.794 18.841 1.00 98.31 91 ASP A N 1
ATOM 657 C CA . ASP A 1 91 ? -8.607 8.080 18.340 1.00 98.31 91 ASP A CA 1
ATOM 658 C C . ASP A 1 91 ? -7.924 9.175 19.171 1.00 98.31 91 ASP A C 1
ATOM 660 O O . ASP A 1 91 ? -6.757 9.027 19.545 1.00 98.31 91 ASP A O 1
ATOM 664 N N . ALA A 1 92 ? -8.655 10.225 19.558 1.00 98.31 92 ALA A N 1
ATOM 665 C CA . ALA A 1 92 ? -8.155 11.268 20.450 1.00 98.31 92 ALA A CA 1
ATOM 666 C C . ALA A 1 92 ? -7.743 10.700 21.815 1.00 98.31 92 ALA A C 1
ATOM 668 O O . ALA A 1 92 ? -6.679 11.046 22.332 1.00 98.31 92 ALA A O 1
ATOM 669 N N . ARG A 1 93 ? -8.537 9.783 22.384 1.00 98.56 93 ARG A N 1
ATOM 670 C CA . ARG A 1 93 ? -8.215 9.120 23.653 1.00 98.56 93 ARG A CA 1
ATOM 671 C C . ARG A 1 93 ? -6.931 8.298 23.558 1.00 98.56 93 ARG A C 1
ATOM 673 O O . ARG A 1 93 ? -6.103 8.373 24.465 1.00 98.56 93 ARG A O 1
ATOM 680 N N . LEU A 1 94 ? -6.750 7.537 22.477 1.00 98.62 94 LEU A N 1
ATOM 681 C CA . LEU A 1 94 ? -5.550 6.724 22.251 1.00 98.62 94 LEU A CA 1
ATOM 682 C C . LEU A 1 94 ? -4.303 7.599 22.049 1.00 98.62 94 LEU A C 1
ATOM 684 O O . LEU A 1 94 ? -3.268 7.337 22.662 1.00 98.62 94 LEU A O 1
ATOM 688 N N . ILE A 1 95 ? -4.415 8.661 21.244 1.00 98.38 95 ILE A N 1
ATOM 689 C CA . ILE A 1 95 ? -3.332 9.629 21.006 1.00 98.38 95 ILE A CA 1
ATOM 690 C C . ILE A 1 95 ? -2.942 10.332 22.310 1.00 98.38 95 ILE A C 1
ATOM 692 O O . ILE A 1 95 ? -1.758 10.424 22.627 1.00 98.38 95 ILE A O 1
ATOM 696 N N . GLN A 1 96 ? -3.922 10.784 23.096 1.00 98.31 96 GLN A N 1
ATOM 697 C CA . GLN A 1 96 ? -3.675 11.431 24.384 1.00 98.31 96 GLN A CA 1
ATOM 698 C C . GLN A 1 96 ? -2.985 10.487 25.376 1.00 98.31 96 GLN A C 1
ATOM 700 O O . GLN A 1 96 ? -2.104 10.915 26.119 1.00 98.31 96 GLN A O 1
ATOM 705 N N . LEU A 1 97 ? -3.388 9.212 25.413 1.00 98.06 97 LEU A N 1
ATOM 706 C CA . LEU A 1 97 ? -2.807 8.234 26.331 1.00 98.06 97 LEU A CA 1
ATOM 707 C C . LEU A 1 97 ? -1.337 7.942 25.995 1.00 98.06 97 LEU A C 1
ATOM 709 O O . LEU A 1 97 ? -0.511 7.796 26.906 1.00 98.06 97 LEU A O 1
ATOM 713 N N . ASP A 1 98 ? -1.019 7.856 24.700 1.00 98.25 98 ASP A N 1
ATOM 714 C CA . ASP A 1 98 ? 0.356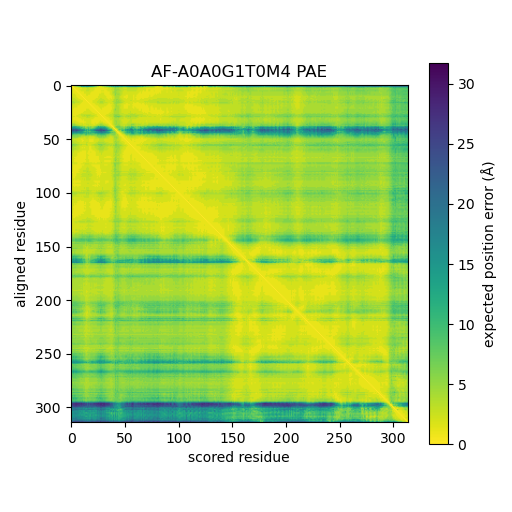 7.746 24.215 1.00 98.25 98 ASP A CA 1
ATOM 715 C C . ASP A 1 98 ? 1.172 8.995 24.570 1.00 98.25 98 ASP A C 1
ATOM 717 O O . ASP A 1 98 ? 2.222 8.884 25.202 1.00 98.25 98 ASP A O 1
ATOM 721 N N . GLY A 1 99 ? 0.648 10.180 24.250 1.00 97.69 99 GLY A N 1
ATOM 722 C CA . GLY A 1 99 ? 1.230 11.462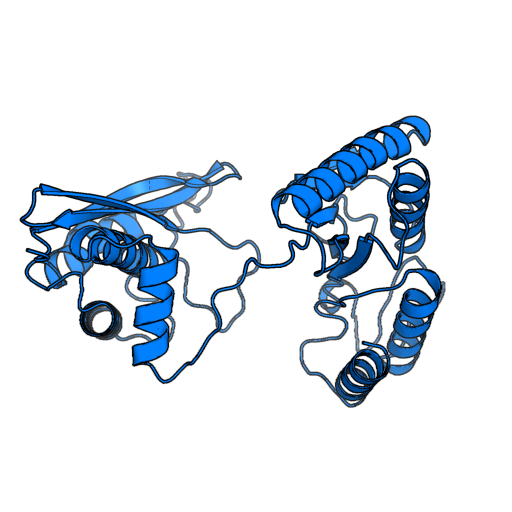 24.643 1.00 97.69 99 GLY A CA 1
ATOM 723 C C . GLY A 1 99 ? 2.508 11.849 23.894 1.00 97.69 99 GLY A C 1
ATOM 724 O O . GLY A 1 99 ? 3.130 12.845 24.258 1.00 97.69 99 GLY A O 1
ATOM 725 N N . THR A 1 100 ? 2.913 11.101 22.864 1.00 96.62 100 THR A N 1
ATOM 726 C CA . THR A 1 100 ? 4.074 11.424 22.023 1.00 96.62 100 THR A CA 1
ATOM 727 C C . THR A 1 100 ? 3.642 11.786 20.602 1.00 96.62 100 THR A C 1
ATOM 729 O O . THR A 1 100 ? 2.628 11.300 20.100 1.00 96.62 100 THR A O 1
ATOM 732 N N . GLU A 1 101 ? 4.427 12.624 19.922 1.00 93.06 101 GLU A N 1
ATOM 733 C CA . GLU A 1 101 ? 4.135 13.078 18.553 1.00 93.06 101 GLU A CA 1
ATOM 734 C C . GLU A 1 101 ? 4.049 11.900 17.562 1.00 93.06 101 GLU A C 1
ATOM 736 O O . GLU A 1 101 ? 3.075 11.755 16.819 1.00 93.06 101 GLU A O 1
ATOM 741 N N . ASN A 1 102 ? 5.020 10.983 17.642 1.00 92.06 102 ASN A N 1
ATOM 742 C CA . ASN A 1 102 ? 5.173 9.861 16.711 1.00 92.06 102 ASN A CA 1
ATOM 743 C C . ASN A 1 102 ? 4.726 8.510 17.289 1.00 92.06 102 ASN A C 1
ATOM 745 O O . ASN A 1 102 ? 5.122 7.464 16.776 1.00 92.06 102 ASN A O 1
ATOM 749 N N . LYS A 1 103 ? 3.880 8.506 18.328 1.00 95.69 103 LYS A N 1
ATOM 750 C CA . LYS A 1 103 ? 3.286 7.283 18.909 1.00 95.69 103 LYS A CA 1
ATOM 751 C C . LYS A 1 103 ? 4.328 6.288 19.435 1.00 95.69 103 LYS A C 1
ATOM 753 O O . LYS A 1 103 ? 4.185 5.075 19.284 1.00 95.69 103 LYS A O 1
ATOM 758 N N . THR A 1 104 ? 5.423 6.794 19.998 1.00 95.06 104 THR A N 1
ATOM 759 C CA . THR A 1 104 ? 6.581 5.992 20.404 1.00 95.06 104 THR A CA 1
ATOM 760 C C . THR A 1 104 ? 6.386 5.270 21.732 1.00 95.06 104 THR A C 1
ATOM 762 O O . THR A 1 104 ? 7.076 4.284 21.981 1.00 95.06 104 THR A O 1
ATOM 765 N N . LYS A 1 105 ? 5.443 5.712 22.576 1.00 96.88 105 LYS A N 1
ATOM 766 C CA . LYS A 1 105 ? 5.198 5.094 23.885 1.00 96.88 105 LYS A CA 1
ATOM 767 C C . LYS A 1 105 ? 4.515 3.738 23.747 1.00 96.88 105 LYS A C 1
ATOM 769 O O . LYS A 1 105 ? 4.948 2.774 24.376 1.00 96.88 105 LYS A O 1
ATOM 774 N N . TYR A 1 106 ? 3.454 3.655 22.945 1.00 97.56 106 TYR A N 1
ATOM 775 C CA . TYR A 1 106 ? 2.705 2.409 22.775 1.00 97.56 106 TYR A CA 1
ATOM 776 C C . TYR A 1 106 ? 2.880 1.742 21.411 1.00 97.56 106 TYR A C 1
ATOM 778 O O . TYR A 1 106 ? 2.570 0.554 21.289 1.00 97.56 106 TYR A O 1
ATOM 786 N N . GLY A 1 107 ? 3.419 2.462 20.429 1.00 96.56 107 GLY A N 1
ATOM 787 C CA . GLY A 1 107 ? 3.576 2.010 19.053 1.00 96.56 107 GLY A CA 1
ATOM 788 C C . GLY A 1 107 ? 2.409 2.452 18.174 1.00 96.56 107 GLY A C 1
ATOM 789 O O . GLY A 1 107 ? 1.237 2.213 18.480 1.00 96.56 107 GLY A O 1
ATOM 790 N N . GLY A 1 108 ? 2.727 3.049 17.027 1.00 96.06 108 GLY A N 1
ATOM 791 C CA . GLY A 1 108 ? 1.757 3.392 15.992 1.00 96.06 108 GLY A CA 1
ATOM 792 C C . GLY A 1 108 ? 0.996 2.168 15.481 1.00 96.06 108 GLY A C 1
ATOM 793 O O . GLY A 1 108 ? -0.207 2.254 15.250 1.00 96.06 108 GLY A O 1
ATOM 794 N N . ASN A 1 109 ? 1.657 1.008 15.405 1.00 96.88 109 ASN A N 1
ATOM 795 C CA . ASN A 1 109 ? 1.034 -0.276 15.078 1.00 96.88 109 ASN A CA 1
ATOM 796 C C . ASN A 1 109 ? -0.004 -0.728 16.123 1.00 96.88 109 ASN A C 1
ATOM 798 O O . ASN A 1 109 ? -1.066 -1.223 15.749 1.00 96.88 109 ASN A O 1
ATOM 802 N N . ALA A 1 110 ? 0.234 -0.503 17.418 1.00 98.06 110 ALA A N 1
ATOM 803 C CA . ALA A 1 110 ? -0.755 -0.792 18.458 1.00 98.06 110 ALA A CA 1
ATOM 804 C C . ALA A 1 110 ? -1.989 0.119 18.331 1.00 98.06 110 ALA A C 1
ATOM 806 O O . ALA A 1 110 ? -3.119 -0.369 18.293 1.00 98.06 110 ALA A O 1
ATOM 807 N N . ILE A 1 111 ? -1.784 1.432 18.196 1.00 98.25 111 ILE A N 1
ATOM 808 C CA . ILE A 1 111 ? -2.878 2.414 18.103 1.00 98.25 111 ILE A CA 1
ATOM 809 C C . ILE A 1 111 ? -3.711 2.199 16.834 1.00 98.25 111 ILE A C 1
ATOM 811 O O . ILE A 1 111 ? -4.939 2.133 16.903 1.00 98.25 111 ILE A O 1
ATOM 815 N N . LEU A 1 112 ? -3.054 2.028 15.683 1.00 98.06 112 LEU A N 1
ATOM 816 C CA . LEU A 1 112 ? -3.727 1.829 14.400 1.00 98.06 112 LEU A CA 1
ATOM 817 C C . LEU A 1 112 ? -4.559 0.538 14.373 1.00 98.06 112 LEU A C 1
ATOM 819 O O . LEU A 1 112 ? -5.630 0.516 13.759 1.00 98.06 112 LEU A O 1
ATOM 823 N N . SER A 1 113 ? -4.111 -0.517 15.067 1.00 98.25 113 SER A N 1
ATOM 824 C CA . SER A 1 113 ? -4.852 -1.783 15.156 1.00 98.25 113 SER A CA 1
ATOM 825 C C . SER A 1 113 ? -6.219 -1.594 15.823 1.00 98.25 113 SER A C 1
ATOM 827 O O . SER A 1 113 ? -7.235 -2.040 15.287 1.00 98.25 113 SER A O 1
ATOM 829 N N . ILE A 1 114 ? -6.264 -0.853 16.938 1.00 98.69 114 ILE A N 1
ATOM 830 C CA . ILE A 1 114 ? -7.503 -0.540 17.659 1.00 98.69 114 ILE A CA 1
ATOM 831 C C . ILE A 1 114 ? -8.370 0.395 16.820 1.00 98.69 114 ILE A C 1
ATOM 833 O O . ILE A 1 114 ? -9.537 0.087 16.594 1.00 98.69 114 ILE A O 1
ATOM 837 N N . SER A 1 115 ? -7.793 1.490 16.315 1.00 98.62 115 SER A N 1
ATOM 838 C CA . SER A 1 115 ? -8.497 2.494 15.506 1.00 98.62 115 SER A CA 1
ATOM 839 C C . SER A 1 115 ? -9.243 1.859 14.327 1.00 98.62 115 SER A C 1
ATOM 841 O O . SER A 1 115 ? -10.442 2.075 14.141 1.00 98.62 115 SER A O 1
ATOM 843 N N . THR A 1 116 ? -8.569 0.973 13.587 1.00 98.38 116 THR A N 1
ATOM 844 C CA . THR A 1 116 ? -9.150 0.296 12.418 1.00 98.38 116 THR A CA 1
ATOM 845 C C . THR A 1 116 ? -10.197 -0.751 12.814 1.00 98.38 116 THR A C 1
ATOM 847 O O . THR A 1 116 ? -11.221 -0.889 12.138 1.00 98.38 116 THR A O 1
ATOM 850 N N . ALA A 1 117 ? -9.974 -1.500 13.901 1.00 98.69 117 ALA A N 1
ATOM 851 C CA . ALA A 1 117 ? -10.951 -2.467 14.407 1.00 98.69 117 ALA A CA 1
ATOM 852 C C . ALA A 1 117 ? -12.235 -1.769 14.886 1.00 98.69 117 ALA A C 1
ATOM 854 O O . ALA A 1 117 ? -13.337 -2.229 14.580 1.00 98.69 117 ALA A O 1
ATOM 855 N N . VAL A 1 118 ? -12.097 -0.628 15.565 1.00 98.62 118 VAL A N 1
ATOM 856 C CA . VAL A 1 118 ? -13.209 0.227 15.994 1.00 98.62 118 VAL A CA 1
ATOM 857 C C . VAL A 1 118 ? -13.950 0.802 14.792 1.00 98.62 118 VAL A C 1
ATOM 859 O O . VAL A 1 118 ? -15.171 0.700 14.761 1.00 98.62 118 VAL A O 1
ATOM 862 N N . ALA A 1 119 ? -13.259 1.302 13.764 1.00 98.44 119 ALA A N 1
ATOM 863 C CA . ALA A 1 119 ? -13.916 1.824 12.562 1.00 98.44 119 ALA A CA 1
ATOM 864 C C . ALA A 1 119 ? -14.801 0.763 11.887 1.00 98.44 119 ALA A C 1
ATOM 866 O O . ALA A 1 119 ? -15.929 1.043 11.474 1.00 98.44 119 ALA A O 1
ATOM 867 N N . LYS A 1 120 ? -14.322 -0.486 11.823 1.00 98.69 120 LYS A N 1
ATOM 868 C CA . LYS A 1 120 ? -15.116 -1.624 11.343 1.00 98.69 120 LYS A CA 1
ATOM 869 C C . LYS A 1 120 ? -16.302 -1.927 12.259 1.00 98.69 120 LYS A C 1
ATOM 871 O O . LYS A 1 120 ? -17.404 -2.132 11.757 1.00 98.69 120 LYS A O 1
ATOM 876 N N . ALA A 1 121 ? -16.108 -1.929 13.577 1.00 98.50 121 ALA A N 1
ATOM 877 C CA . ALA A 1 121 ? -17.191 -2.142 14.535 1.00 98.50 121 ALA A CA 1
ATOM 878 C C . ALA A 1 121 ? -18.263 -1.036 14.447 1.00 98.50 121 ALA A C 1
ATOM 880 O O . ALA A 1 121 ? -19.455 -1.338 14.433 1.00 98.50 121 ALA A O 1
ATOM 881 N N . GLY A 1 122 ? -17.850 0.225 14.298 1.00 98.19 122 GLY A N 1
ATOM 882 C CA . GLY A 1 122 ? -18.725 1.375 14.078 1.00 98.19 122 GLY A CA 1
ATOM 883 C C . GLY A 1 122 ? -19.565 1.231 12.809 1.00 98.19 122 GLY A C 1
ATOM 884 O O . GLY A 1 122 ? -20.775 1.443 12.857 1.00 98.19 122 GLY A O 1
ATOM 885 N N . ALA A 1 123 ? -18.970 0.764 11.704 1.00 98.44 123 ALA A N 1
ATOM 886 C CA . ALA A 1 123 ? -19.700 0.473 10.468 1.00 98.44 123 ALA A CA 1
ATOM 887 C C . ALA A 1 123 ? -20.778 -0.613 10.661 1.00 98.44 123 ALA A C 1
ATOM 889 O O . ALA A 1 123 ? -21.919 -0.435 10.230 1.00 98.44 123 ALA A O 1
ATOM 890 N N . ILE A 1 124 ? -20.447 -1.706 11.365 1.00 97.94 124 ILE A N 1
ATOM 891 C CA . ILE A 1 124 ? -21.404 -2.776 11.708 1.00 97.94 124 ILE A CA 1
ATOM 892 C C . ILE A 1 124 ? -22.544 -2.207 12.564 1.00 97.94 124 ILE A C 1
ATOM 894 O O . ILE A 1 124 ? -23.715 -2.432 12.255 1.00 97.94 124 ILE A O 1
ATOM 898 N N . ALA A 1 125 ? -22.227 -1.432 13.604 1.00 97.50 125 ALA A N 1
ATOM 899 C CA . ALA A 1 125 ? -23.226 -0.824 14.480 1.00 97.50 125 ALA A CA 1
ATOM 900 C C . ALA A 1 125 ? -24.150 0.152 13.730 1.00 97.50 125 ALA A C 1
ATOM 902 O O . ALA A 1 125 ? -25.358 0.177 13.980 1.00 97.50 125 ALA A O 1
ATOM 903 N N . ALA A 1 126 ? -23.593 0.904 12.777 1.00 96.75 126 ALA A N 1
ATOM 904 C CA . ALA A 1 126 ? -24.320 1.802 11.885 1.00 96.75 126 ALA A CA 1
ATOM 905 C C . ALA A 1 126 ? -25.084 1.070 10.764 1.00 96.75 126 ALA A C 1
ATOM 907 O O . ALA A 1 126 ? -25.826 1.713 10.023 1.00 96.75 126 ALA A O 1
ATOM 908 N N . LYS A 1 127 ? -24.930 -0.258 10.636 1.00 96.81 127 LYS A N 1
ATOM 909 C CA . LYS A 1 127 ? -25.494 -1.086 9.555 1.00 96.81 127 LYS A CA 1
ATOM 910 C C . LYS A 1 127 ? -25.102 -0.579 8.163 1.00 96.81 127 LYS A C 1
ATOM 912 O O . LYS A 1 127 ? -25.919 -0.549 7.244 1.00 96.81 127 LYS A O 1
ATOM 917 N N . GLN A 1 128 ? -23.846 -0.165 8.016 1.00 97.19 128 GLN A N 1
ATOM 918 C CA . GLN A 1 128 ? -23.284 0.350 6.773 1.00 97.19 128 GLN A CA 1
ATOM 919 C C . GLN A 1 128 ? -22.079 -0.477 6.334 1.00 97.19 128 GLN A C 1
ATOM 921 O O . GLN A 1 128 ? -21.331 -1.014 7.149 1.00 97.19 128 GLN A O 1
ATOM 926 N N . ASN A 1 129 ? -21.847 -0.524 5.024 1.00 97.94 129 ASN A N 1
ATOM 927 C CA . ASN A 1 129 ? -20.572 -1.003 4.504 1.00 97.94 129 ASN A CA 1
ATOM 928 C C . ASN A 1 129 ? -19.437 -0.084 4.982 1.00 97.94 129 ASN A C 1
ATOM 930 O O . ASN A 1 129 ? -19.604 1.137 5.029 1.00 97.94 129 ASN A O 1
ATOM 934 N N . LEU A 1 130 ? -18.258 -0.654 5.257 1.00 97.94 130 LEU A N 1
ATOM 935 C CA . LEU A 1 130 ? -17.110 0.093 5.785 1.00 97.94 130 LEU A CA 1
ATOM 936 C C . LEU A 1 130 ? -16.752 1.321 4.936 1.00 97.94 130 LEU A C 1
ATOM 938 O O . LEU A 1 130 ? -16.506 2.383 5.488 1.00 97.94 130 LEU A O 1
ATOM 942 N N . TYR A 1 131 ? -16.759 1.214 3.605 1.00 96.94 131 TYR A N 1
ATOM 943 C CA . TYR A 1 131 ? -16.411 2.346 2.736 1.00 96.94 131 TYR A CA 1
ATOM 944 C C . TYR A 1 131 ? -17.410 3.515 2.843 1.00 96.94 131 TYR A C 1
ATOM 946 O O . TYR A 1 131 ? -17.008 4.670 2.730 1.00 96.94 131 TYR A O 1
ATOM 954 N N . VAL A 1 132 ? -18.696 3.233 3.098 1.00 97.12 132 VAL A N 1
ATOM 955 C CA . VAL A 1 132 ? -19.721 4.264 3.346 1.00 97.12 132 VAL A CA 1
ATOM 956 C C . VAL A 1 132 ? -19.481 4.907 4.705 1.00 97.12 132 VAL A C 1
ATOM 958 O O . VAL A 1 132 ? -19.505 6.128 4.816 1.00 97.12 132 VAL A O 1
ATOM 961 N N . TRP A 1 133 ? -19.178 4.091 5.715 1.00 97.44 133 TRP A N 1
ATOM 962 C CA . TRP A 1 133 ? -18.866 4.570 7.056 1.00 97.44 133 TRP A CA 1
ATOM 963 C C . TRP A 1 133 ? -17.622 5.469 7.076 1.00 97.44 133 TRP A C 1
ATOM 965 O O . TRP A 1 133 ? -17.667 6.570 7.616 1.00 97.44 133 TRP A O 1
ATOM 975 N N . ILE A 1 134 ? -16.532 5.066 6.415 1.00 97.00 134 ILE A N 1
ATOM 976 C CA . ILE A 1 134 ? -15.324 5.893 6.271 1.00 97.00 134 ILE A CA 1
ATOM 977 C C . ILE A 1 134 ? -15.630 7.193 5.518 1.00 97.00 134 ILE A C 1
ATOM 979 O O . ILE A 1 134 ? -15.152 8.254 5.914 1.00 97.00 134 ILE A O 1
ATOM 983 N N . ASN A 1 135 ? -16.452 7.147 4.463 1.00 96.69 135 ASN A N 1
ATOM 984 C CA . ASN A 1 135 ? -16.875 8.354 3.753 1.00 96.69 135 ASN A CA 1
ATOM 985 C C . ASN A 1 135 ? -17.671 9.302 4.663 1.00 96.69 135 ASN A C 1
ATOM 987 O O . ASN A 1 135 ? -17.413 10.501 4.661 1.00 96.69 135 ASN A O 1
ATOM 991 N N . PHE A 1 136 ? -18.573 8.768 5.487 1.00 95.88 136 PHE A N 1
ATOM 992 C CA . PHE A 1 136 ? -19.306 9.535 6.492 1.00 95.88 136 PHE A CA 1
ATOM 993 C C . PHE A 1 136 ? -18.377 10.156 7.547 1.00 95.88 136 PHE A C 1
ATOM 995 O O . PHE A 1 136 ? -18.508 11.339 7.857 1.00 95.88 136 PHE A O 1
ATOM 1002 N N . LEU A 1 137 ? -17.403 9.398 8.062 1.00 95.62 137 LEU A N 1
ATOM 1003 C CA . LEU A 1 137 ? -16.395 9.920 8.989 1.00 95.62 137 LEU A CA 1
ATOM 1004 C C . LEU A 1 137 ? -15.562 11.043 8.352 1.00 95.62 137 LEU A C 1
ATOM 1006 O O . LEU A 1 137 ? -15.356 12.076 8.980 1.00 95.62 137 LEU A O 1
ATOM 1010 N N . ALA A 1 138 ? -15.153 10.895 7.090 1.00 95.31 138 ALA A N 1
ATOM 1011 C CA . ALA A 1 138 ? -14.456 11.951 6.358 1.00 95.31 138 ALA A CA 1
ATOM 1012 C C . ALA A 1 138 ? -15.331 13.205 6.166 1.00 95.31 138 ALA A C 1
ATOM 1014 O O . ALA A 1 138 ? -14.839 14.326 6.257 1.00 95.31 138 ALA A O 1
ATOM 1015 N N . GLN A 1 139 ? -16.639 13.047 5.950 1.00 95.00 139 GLN A N 1
ATOM 1016 C CA . GLN A 1 139 ? -17.555 14.189 5.863 1.00 95.00 139 GLN A CA 1
ATOM 1017 C C . GLN A 1 139 ? -17.654 14.980 7.168 1.00 95.00 139 GLN A C 1
ATOM 1019 O O . GLN A 1 139 ? -17.746 16.208 7.127 1.00 95.00 139 GLN A O 1
ATOM 1024 N N . LYS A 1 140 ? -17.564 14.309 8.323 1.00 93.19 140 LYS A N 1
ATOM 1025 C CA . LYS A 1 140 ? -17.528 14.985 9.628 1.00 93.19 140 LYS A CA 1
ATOM 1026 C C . LYS A 1 140 ? -16.301 15.878 9.809 1.00 93.19 140 LYS A C 1
ATOM 1028 O O . LYS A 1 140 ? -16.410 16.894 10.485 1.00 93.19 140 LYS A O 1
ATOM 1033 N N . THR A 1 141 ? -15.175 15.558 9.170 1.00 91.56 141 THR A N 1
ATOM 1034 C CA . THR A 1 141 ? -13.959 16.391 9.214 1.00 91.56 141 THR A CA 1
ATOM 1035 C C . THR A 1 141 ? -13.980 17.546 8.203 1.00 91.56 141 THR A C 1
ATOM 1037 O O . THR A 1 141 ? -12.989 18.254 8.043 1.00 91.56 141 THR A O 1
ATOM 1040 N N . GLY A 1 142 ? -15.105 17.756 7.508 1.00 93.50 142 GLY A N 1
ATOM 1041 C CA . GLY A 1 142 ? -15.282 18.811 6.507 1.00 93.50 142 GLY A CA 1
ATOM 1042 C C . GLY A 1 142 ? -14.855 18.417 5.090 1.00 93.50 142 GLY A C 1
ATOM 1043 O O . GLY A 1 142 ? -15.013 19.214 4.162 1.00 93.50 142 GLY A O 1
ATOM 1044 N N . LEU A 1 143 ? -14.356 17.192 4.886 1.00 93.50 143 LEU A N 1
ATOM 1045 C CA . LEU A 1 143 ? -14.030 16.689 3.553 1.00 93.50 143 LEU A CA 1
ATOM 1046 C C . LEU A 1 143 ? -15.317 16.346 2.790 1.00 93.50 143 LEU A C 1
ATOM 1048 O O . LEU A 1 143 ? -16.278 15.838 3.349 1.00 93.50 143 LEU A O 1
ATOM 1052 N N . LYS A 1 144 ? -15.342 16.552 1.471 1.00 92.31 144 LYS A N 1
ATOM 1053 C CA . LYS A 1 144 ? -16.465 16.119 0.614 1.00 92.31 144 LYS A CA 1
ATOM 1054 C C . LYS A 1 144 ? -15.995 15.132 -0.460 1.00 92.31 144 LYS A C 1
ATOM 1056 O O . LYS A 1 144 ? -16.099 15.440 -1.648 1.00 92.31 144 LYS A O 1
ATOM 1061 N N . PRO A 1 145 ? -15.409 13.979 -0.079 1.00 89.75 145 PRO A N 1
ATOM 1062 C CA . PRO A 1 145 ? -14.847 13.062 -1.055 1.00 89.75 145 PRO A CA 1
ATOM 1063 C C . PRO A 1 145 ? -15.973 12.346 -1.818 1.00 89.75 145 PRO A C 1
ATOM 1065 O O . PRO A 1 145 ? -16.878 11.789 -1.184 1.00 89.75 145 PRO A O 1
ATOM 1068 N N . PRO A 1 146 ? -15.928 12.309 -3.162 1.00 92.06 146 PRO A N 1
ATOM 1069 C CA . PRO A 1 146 ? -16.862 11.499 -3.928 1.00 92.06 146 PRO A CA 1
ATOM 1070 C C . PRO A 1 146 ? -16.600 10.012 -3.664 1.00 92.06 146 PRO A C 1
ATOM 1072 O O . PRO A 1 146 ? -15.449 9.571 -3.626 1.00 92.06 146 PRO A O 1
ATOM 1075 N N . LEU A 1 147 ? -17.667 9.223 -3.531 1.00 92.06 147 LEU A N 1
ATOM 1076 C CA . LEU A 1 147 ? -17.561 7.767 -3.559 1.00 92.06 147 LEU A CA 1
ATOM 1077 C C . LEU A 1 147 ? -17.314 7.322 -5.001 1.00 92.06 147 LEU A C 1
ATOM 1079 O O . LEU A 1 147 ? -18.202 7.402 -5.847 1.00 92.06 147 LEU A O 1
ATOM 1083 N N . ARG A 1 148 ? -16.095 6.866 -5.279 1.00 91.38 148 ARG A N 1
ATOM 1084 C CA . ARG A 1 148 ? -15.691 6.335 -6.582 1.00 91.38 148 ARG A CA 1
ATOM 1085 C C . ARG A 1 148 ? -14.788 5.128 -6.400 1.00 91.38 148 ARG A C 1
ATOM 1087 O O . ARG A 1 148 ? -14.035 5.062 -5.430 1.00 91.38 148 ARG A O 1
ATOM 1094 N N . MET A 1 149 ? -14.842 4.205 -7.353 1.00 93.00 149 MET A N 1
ATOM 1095 C CA . MET A 1 149 ? -13.849 3.140 -7.427 1.00 93.00 149 MET A CA 1
ATOM 1096 C C . MET A 1 149 ? -12.491 3.741 -7.811 1.00 93.00 149 MET A C 1
ATOM 1098 O O . MET A 1 149 ? -12.449 4.591 -8.705 1.00 93.00 149 MET A O 1
ATOM 1102 N N . PRO A 1 150 ? -11.393 3.352 -7.145 1.00 92.50 150 PRO A N 1
ATOM 1103 C CA . PRO A 1 150 ? -10.066 3.805 -7.531 1.00 92.50 150 PRO A CA 1
ATOM 1104 C C . PRO A 1 150 ? -9.638 3.148 -8.847 1.00 92.50 150 PRO A C 1
ATOM 1106 O O . PRO A 1 150 ? -9.954 1.983 -9.102 1.00 92.50 150 PRO A O 1
ATOM 1109 N N . THR A 1 151 ? -8.869 3.879 -9.653 1.00 94.12 151 THR A N 1
ATOM 1110 C CA . THR A 1 151 ? -8.085 3.272 -10.731 1.00 94.12 151 THR A CA 1
ATOM 1111 C C . THR A 1 151 ? -6.916 2.520 -10.095 1.00 94.12 151 THR A C 1
ATOM 1113 O O . THR A 1 151 ? -6.143 3.150 -9.368 1.00 94.12 151 THR A O 1
ATOM 1116 N N . PRO A 1 152 ? -6.781 1.201 -10.311 1.00 95.50 152 PRO A N 1
ATOM 1117 C CA . PRO A 1 152 ? -5.655 0.461 -9.770 1.00 95.50 152 PRO A CA 1
ATOM 1118 C C . PRO A 1 152 ? -4.361 0.858 -10.483 1.00 95.50 152 PRO A C 1
ATOM 1120 O O . PRO A 1 152 ? -4.343 1.110 -11.687 1.00 95.50 152 PRO A O 1
ATOM 1123 N N . LEU A 1 153 ? -3.279 0.870 -9.718 1.00 95.38 153 LEU A N 1
ATOM 1124 C CA . LEU A 1 153 ? -1.916 0.968 -10.209 1.00 95.38 153 LEU A CA 1
ATOM 1125 C C . LEU A 1 153 ? -1.263 -0.372 -9.874 1.00 95.38 153 LEU A C 1
ATOM 1127 O O . LEU A 1 153 ? -1.135 -0.724 -8.702 1.00 95.38 153 LEU A O 1
ATOM 1131 N N . PHE A 1 154 ? -0.960 -1.162 -10.901 1.00 97.56 154 PHE A N 1
ATOM 1132 C CA . PHE A 1 154 ? -0.425 -2.508 -10.729 1.00 97.56 154 PHE A CA 1
ATOM 1133 C C . PHE A 1 154 ? 1.089 -2.482 -10.868 1.00 97.56 154 PHE A C 1
ATOM 1135 O O . PHE A 1 154 ? 1.590 -2.137 -11.938 1.00 97.56 154 PHE A O 1
ATOM 1142 N N . ASN A 1 155 ? 1.805 -2.879 -9.817 1.00 97.25 155 ASN A N 1
ATOM 1143 C CA . ASN A 1 155 ? 3.236 -3.133 -9.900 1.00 97.25 155 ASN A CA 1
ATOM 1144 C C . ASN A 1 155 ? 3.505 -4.423 -10.683 1.00 97.25 155 ASN A C 1
ATOM 1146 O O . ASN A 1 155 ? 3.119 -5.512 -10.260 1.00 97.25 155 ASN A O 1
ATOM 1150 N N . MET A 1 156 ? 4.141 -4.273 -11.846 1.00 97.94 156 MET A N 1
ATOM 1151 C CA . MET A 1 156 ? 4.382 -5.359 -12.790 1.00 97.94 156 MET A CA 1
ATOM 1152 C C . MET A 1 156 ? 5.824 -5.853 -12.750 1.00 97.94 156 MET A C 1
ATOM 1154 O O . MET A 1 156 ? 6.053 -7.062 -12.801 1.00 97.94 156 MET A O 1
ATOM 1158 N N . ILE A 1 157 ? 6.788 -4.934 -12.661 1.00 97.69 157 ILE A N 1
ATOM 1159 C CA . ILE A 1 157 ? 8.220 -5.237 -12.600 1.00 97.69 157 ILE A CA 1
ATOM 1160 C C . ILE A 1 157 ? 8.848 -4.433 -11.460 1.00 97.69 157 ILE A C 1
ATOM 1162 O O . ILE A 1 157 ? 8.624 -3.234 -11.334 1.00 97.69 157 ILE A O 1
ATOM 1166 N N . ASN A 1 158 ? 9.668 -5.109 -10.666 1.00 95.88 158 ASN A N 1
ATOM 1167 C CA . ASN A 1 158 ? 10.432 -4.575 -9.554 1.00 95.88 158 ASN A CA 1
ATOM 1168 C C . ASN A 1 158 ? 11.896 -4.363 -9.942 1.00 95.88 158 ASN A C 1
ATOM 1170 O O . ASN A 1 158 ? 12.546 -5.253 -10.499 1.00 95.88 158 ASN A O 1
ATOM 1174 N N . GLY A 1 159 ? 12.427 -3.214 -9.550 1.00 93.56 159 GLY A N 1
ATOM 1175 C CA . GLY A 1 159 ? 13.842 -2.875 -9.585 1.00 93.56 159 GLY A CA 1
ATOM 1176 C C . GLY A 1 159 ? 14.294 -2.263 -8.261 1.00 93.56 159 GLY A C 1
ATOM 1177 O O . GLY A 1 159 ? 13.662 -2.469 -7.221 1.00 93.56 159 GLY A O 1
ATOM 1178 N N . GLY A 1 160 ? 15.422 -1.554 -8.263 1.00 89.50 160 GLY A N 1
ATOM 1179 C CA . GLY A 1 160 ? 15.984 -0.938 -7.063 1.00 89.50 160 GLY A CA 1
ATOM 1180 C C . GLY A 1 160 ? 16.090 -1.930 -5.898 1.00 89.50 160 GLY A C 1
ATOM 1181 O O . GLY A 1 160 ? 16.529 -3.070 -6.069 1.00 89.50 160 GLY A O 1
ATOM 1182 N N . LEU A 1 161 ? 15.637 -1.509 -4.711 1.00 86.69 161 LEU A N 1
ATOM 1183 C CA . LEU A 1 161 ? 15.596 -2.360 -3.513 1.00 86.69 161 LEU A CA 1
ATOM 1184 C C . LEU A 1 161 ? 14.518 -3.453 -3.540 1.00 86.69 161 LEU A C 1
ATOM 1186 O O . LEU A 1 161 ? 14.559 -4.364 -2.714 1.00 86.69 161 LEU A O 1
ATOM 1190 N N . HIS A 1 162 ? 13.528 -3.341 -4.425 1.00 83.56 162 HIS A N 1
ATOM 1191 C CA . HIS A 1 162 ? 12.423 -4.295 -4.529 1.00 83.56 162 HIS A CA 1
ATOM 1192 C C . HIS A 1 162 ? 12.739 -5.440 -5.511 1.00 83.56 162 HIS A C 1
ATOM 1194 O O . HIS A 1 162 ? 12.066 -6.472 -5.484 1.00 83.56 162 HIS A O 1
ATOM 1200 N N . GLY A 1 163 ? 13.749 -5.266 -6.372 1.00 84.25 163 GLY A N 1
ATOM 1201 C CA . GLY A 1 163 ? 14.174 -6.222 -7.396 1.00 84.25 163 GLY A CA 1
ATOM 1202 C C . GLY A 1 163 ? 15.510 -6.913 -7.095 1.00 84.25 163 GLY A C 1
ATOM 1203 O O . GLY A 1 163 ? 15.954 -7.000 -5.954 1.00 84.25 163 GLY A O 1
ATOM 1204 N N . ALA A 1 164 ? 16.181 -7.398 -8.145 1.00 79.94 164 ALA A N 1
ATOM 1205 C CA . ALA A 1 164 ? 17.473 -8.089 -8.039 1.00 79.94 164 ALA A CA 1
ATOM 1206 C C . ALA A 1 164 ? 18.697 -7.138 -8.036 1.00 79.94 164 ALA A C 1
ATOM 1208 O O . ALA A 1 164 ? 19.831 -7.588 -8.193 1.00 79.94 164 ALA A O 1
ATOM 1209 N N . GLY A 1 165 ? 18.485 -5.822 -7.876 1.00 80.31 165 GLY A N 1
ATOM 1210 C CA . GLY A 1 165 ? 19.539 -4.790 -7.875 1.00 80.31 165 GLY A CA 1
ATOM 1211 C C . GLY A 1 165 ? 20.109 -4.433 -9.259 1.00 80.31 165 GLY A C 1
ATOM 1212 O O . GLY A 1 165 ? 21.107 -3.719 -9.379 1.00 80.31 165 GLY A O 1
ATOM 1213 N N . ASN A 1 166 ? 19.506 -4.950 -10.326 1.00 84.38 166 ASN A N 1
ATOM 1214 C CA . ASN A 1 166 ? 19.938 -4.760 -11.708 1.00 84.38 166 ASN A CA 1
ATOM 1215 C C . ASN A 1 166 ? 19.242 -3.580 -12.412 1.00 84.38 166 ASN A C 1
ATOM 1217 O O . ASN A 1 166 ? 19.868 -2.956 -13.262 1.00 84.38 166 ASN A O 1
ATOM 1221 N N . LEU A 1 167 ? 18.008 -3.250 -12.041 1.00 94.31 167 LEU A N 1
ATOM 1222 C CA . LEU A 1 167 ? 17.287 -2.061 -12.502 1.00 94.31 167 LEU A CA 1
ATOM 1223 C C . LEU A 1 167 ? 17.426 -0.945 -11.464 1.00 94.31 167 LEU A C 1
ATOM 1225 O O . LEU A 1 167 ? 17.396 -1.234 -10.267 1.00 94.31 167 LEU A O 1
ATOM 1229 N N . ASP A 1 168 ? 17.568 0.305 -11.900 1.00 95.12 168 ASP A N 1
ATOM 1230 C CA . ASP A 1 168 ? 17.776 1.436 -10.984 1.00 95.12 168 ASP A CA 1
ATOM 1231 C C . ASP A 1 168 ? 16.450 1.963 -10.415 1.00 95.12 168 ASP A C 1
ATOM 1233 O O . ASP A 1 168 ? 16.386 2.325 -9.241 1.00 95.12 168 ASP A O 1
ATOM 1237 N N . PHE A 1 169 ? 15.386 1.986 -11.226 1.00 95.75 169 PHE A N 1
ATOM 1238 C CA . PHE A 1 169 ? 14.051 2.411 -10.794 1.00 95.75 169 PHE A CA 1
ATOM 1239 C C . PHE A 1 169 ? 13.381 1.327 -9.954 1.00 95.75 169 PHE A C 1
ATOM 1241 O O . PHE A 1 169 ? 13.586 0.137 -10.190 1.00 95.75 169 PHE A O 1
ATOM 1248 N N . GLN A 1 170 ? 12.579 1.732 -8.970 1.00 94.62 170 GLN A N 1
ATOM 1249 C CA . GLN A 1 170 ? 12.061 0.812 -7.963 1.00 94.62 170 GLN A CA 1
ATOM 1250 C C . GLN A 1 170 ? 10.877 -0.016 -8.461 1.00 94.62 170 GLN A C 1
ATOM 1252 O O . GLN A 1 170 ? 10.857 -1.228 -8.252 1.00 94.62 170 GLN A O 1
ATOM 1257 N N . GLU A 1 171 ? 9.920 0.603 -9.148 1.00 95.94 171 GLU A N 1
ATOM 1258 C CA . GLU A 1 171 ? 8.715 -0.081 -9.618 1.00 95.94 171 GLU A CA 1
ATOM 1259 C C . GLU A 1 171 ? 8.290 0.411 -10.999 1.00 95.94 171 GLU A C 1
ATOM 1261 O O . GLU A 1 171 ? 8.339 1.606 -11.301 1.00 95.94 171 GLU A O 1
ATOM 1266 N N . PHE A 1 172 ? 7.817 -0.524 -11.819 1.00 97.94 172 PHE A N 1
ATOM 1267 C CA . PHE A 1 172 ? 7.277 -0.263 -13.143 1.00 97.94 172 PHE A CA 1
ATOM 1268 C C . PHE A 1 172 ? 5.830 -0.743 -13.190 1.00 97.94 172 PHE A C 1
ATOM 1270 O O . PHE A 1 172 ? 5.526 -1.920 -12.964 1.00 97.94 172 PHE A O 1
ATOM 1277 N N . HIS A 1 173 ? 4.925 0.186 -13.479 1.00 98.19 173 HIS A N 1
ATOM 1278 C CA . HIS A 1 173 ? 3.495 -0.007 -13.299 1.00 98.19 173 HIS A CA 1
ATOM 1279 C C . HIS A 1 173 ? 2.740 -0.094 -14.619 1.00 98.19 173 HIS A C 1
ATOM 1281 O O . HIS A 1 173 ? 3.089 0.562 -15.601 1.00 98.19 173 HIS A O 1
ATOM 1287 N N . VAL A 1 174 ? 1.625 -0.821 -14.595 1.00 98.25 174 VAL A N 1
ATOM 1288 C CA . VAL A 1 174 ? 0.567 -0.738 -15.610 1.00 98.25 174 VAL A CA 1
ATOM 1289 C C . VAL A 1 174 ? -0.693 -0.180 -14.958 1.00 98.25 174 VAL A C 1
ATOM 1291 O O . VAL A 1 174 ? -1.122 -0.627 -13.893 1.00 98.25 174 VAL A O 1
ATOM 1294 N N . ILE A 1 175 ? -1.287 0.814 -15.612 1.00 97.88 175 ILE A N 1
ATOM 1295 C CA . ILE A 1 175 ? -2.396 1.610 -15.089 1.00 97.88 175 ILE A CA 1
ATOM 1296 C C . ILE A 1 175 ? -3.537 1.569 -16.105 1.00 97.88 175 ILE A C 1
ATOM 1298 O O . ILE A 1 175 ? -3.441 2.192 -17.163 1.00 97.88 175 ILE A O 1
ATOM 1302 N N . PRO A 1 176 ? -4.630 0.843 -15.834 1.00 97.38 176 PRO A N 1
ATOM 1303 C CA . PRO A 1 176 ? -5.787 0.837 -16.719 1.00 97.38 176 PRO A CA 1
ATOM 1304 C C . PRO A 1 176 ? -6.446 2.215 -16.828 1.00 97.38 176 PRO A C 1
ATOM 1306 O O . PRO A 1 176 ? -6.455 2.994 -15.876 1.00 97.38 176 PRO A O 1
ATOM 1309 N N . ALA A 1 177 ? -7.041 2.512 -17.984 1.00 95.31 177 ALA A N 1
ATOM 1310 C CA . ALA A 1 177 ? -7.770 3.761 -18.189 1.00 95.31 177 ALA A CA 1
ATOM 1311 C C . ALA A 1 177 ? -8.920 3.926 -17.177 1.00 95.31 177 ALA A C 1
ATOM 1313 O O . ALA A 1 177 ? -9.674 2.988 -16.913 1.00 95.31 177 ALA A O 1
ATOM 1314 N N . SER A 1 178 ? -9.109 5.145 -16.663 1.00 92.00 178 SER A N 1
ATOM 1315 C CA . SER A 1 178 ? -10.136 5.470 -15.654 1.00 92.00 178 SER A CA 1
ATOM 1316 C C . SER A 1 178 ? -11.580 5.312 -16.144 1.00 92.00 178 SER A C 1
ATOM 1318 O O . SER A 1 178 ? -12.505 5.288 -15.335 1.00 92.00 178 SER A O 1
ATOM 1320 N N . SER A 1 179 ? -11.786 5.182 -17.457 1.00 92.81 179 SER A N 1
ATOM 1321 C CA . SER A 1 179 ? -13.080 4.861 -18.065 1.00 92.81 179 SER A CA 1
ATOM 1322 C C . SER A 1 179 ? -13.497 3.397 -17.879 1.00 92.81 179 SER A C 1
ATOM 1324 O O . SER A 1 179 ? -14.660 3.066 -18.106 1.00 92.81 179 SER A O 1
ATOM 1326 N N . LYS A 1 180 ? -12.576 2.511 -17.476 1.00 94.38 180 LYS A N 1
ATOM 1327 C CA . LYS A 1 180 ? -12.857 1.093 -17.226 1.00 94.38 180 LYS A CA 1
ATOM 1328 C C . LYS A 1 180 ? -13.376 0.882 -15.804 1.00 94.38 180 LYS A C 1
ATOM 1330 O O . LYS A 1 180 ? -12.926 1.515 -14.851 1.00 94.38 180 LYS A O 1
ATOM 1335 N N . SER A 1 181 ? 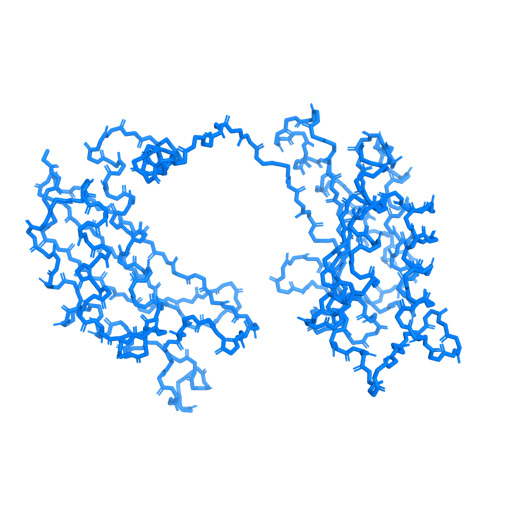-14.306 -0.058 -15.649 1.00 96.69 181 SER A N 1
ATOM 1336 C CA . SER A 1 181 ? -14.712 -0.531 -14.320 1.00 96.69 181 SER A CA 1
ATOM 1337 C C . SER A 1 181 ? -13.549 -1.231 -13.609 1.00 96.69 181 SER A C 1
ATOM 1339 O O . SER A 1 181 ? -12.656 -1.770 -14.260 1.00 96.69 181 SER A O 1
ATOM 1341 N N . PHE A 1 182 ? -13.578 -1.298 -12.273 1.00 96.56 182 PHE A N 1
ATOM 1342 C CA . PHE A 1 182 ? -12.527 -1.976 -11.504 1.00 96.56 182 PHE A CA 1
ATOM 1343 C C . PHE A 1 182 ? -12.306 -3.430 -11.957 1.00 96.56 182 PHE A C 1
ATOM 1345 O O . PHE A 1 182 ? -11.165 -3.857 -12.091 1.00 96.56 182 PHE A O 1
ATOM 1352 N N . SER A 1 183 ? -13.375 -4.175 -12.257 1.00 97.81 183 SER A N 1
ATOM 1353 C CA . SER A 1 183 ? -13.276 -5.562 -12.734 1.00 97.81 183 SER A CA 1
ATOM 1354 C C . SER A 1 183 ? -12.580 -5.671 -14.093 1.00 97.81 183 SER A C 1
ATOM 1356 O O . SER A 1 183 ? -11.731 -6.539 -14.268 1.00 97.81 183 SER A O 1
ATOM 1358 N N . GLN A 1 184 ? -12.885 -4.771 -15.035 1.00 97.88 184 GLN A N 1
ATOM 1359 C CA . GLN A 1 184 ? -12.198 -4.717 -16.333 1.00 97.88 184 GLN A CA 1
ATOM 1360 C C . GLN A 1 184 ? -10.730 -4.310 -16.175 1.00 97.88 184 GLN A C 1
ATOM 1362 O O . GLN A 1 184 ? -9.859 -4.866 -16.836 1.00 97.88 184 GLN A O 1
ATOM 1367 N N . SER A 1 185 ? -10.454 -3.357 -15.285 1.00 98.00 185 SER A N 1
ATOM 1368 C CA . SER A 1 185 ? -9.098 -2.927 -14.946 1.00 98.00 185 SER A CA 1
ATOM 1369 C C . SER A 1 185 ? -8.280 -4.070 -14.341 1.00 98.00 185 SER A C 1
ATOM 1371 O O . SER A 1 185 ? -7.137 -4.275 -14.738 1.00 98.00 185 SER A O 1
ATOM 1373 N N . LEU A 1 186 ? -8.872 -4.847 -13.429 1.00 98.00 186 LEU A N 1
ATOM 1374 C CA . LEU A 1 186 ? -8.239 -6.020 -12.829 1.00 98.00 186 LEU A CA 1
ATOM 1375 C C . LEU A 1 186 ? -7.956 -7.110 -13.864 1.00 98.00 186 LEU A C 1
ATOM 1377 O O . LEU A 1 186 ? -6.847 -7.633 -13.888 1.00 98.00 186 LEU A O 1
ATOM 1381 N N . GLN A 1 187 ? -8.922 -7.413 -14.734 1.00 98.50 187 GLN A N 1
ATOM 1382 C CA . GLN A 1 187 ? -8.723 -8.366 -15.825 1.00 98.50 187 GLN A CA 1
ATOM 1383 C C . GLN A 1 187 ? -7.543 -7.947 -16.713 1.00 98.50 187 GLN A C 1
ATOM 1385 O O . GLN A 1 187 ? -6.640 -8.748 -16.936 1.00 98.50 187 GLN A O 1
ATOM 1390 N N . ALA A 1 188 ? -7.503 -6.677 -17.131 1.00 98.44 188 ALA A N 1
ATOM 1391 C CA . ALA A 1 188 ? -6.417 -6.166 -17.959 1.00 98.44 188 ALA A CA 1
ATOM 1392 C C . ALA A 1 188 ? -5.053 -6.263 -17.272 1.00 98.44 188 ALA A C 1
ATOM 1394 O O . ALA A 1 188 ? -4.082 -6.700 -17.885 1.00 98.44 188 ALA A O 1
ATOM 1395 N N . GLY A 1 189 ? -4.988 -5.904 -15.986 1.00 98.12 189 GLY A N 1
ATOM 1396 C CA . GLY A 1 189 ? -3.776 -6.056 -15.187 1.00 98.12 189 GLY A CA 1
ATOM 1397 C C . GLY A 1 189 ? -3.286 -7.505 -15.147 1.00 98.12 189 GLY A C 1
ATOM 1398 O O . GLY A 1 189 ? -2.115 -7.754 -15.413 1.00 98.12 189 GLY A O 1
ATOM 1399 N N . VAL A 1 190 ? -4.174 -8.465 -14.877 1.00 98.38 190 VAL A N 1
ATOM 1400 C CA . VAL A 1 190 ? -3.819 -9.892 -14.783 1.00 98.38 190 VAL A CA 1
ATOM 1401 C C . VAL A 1 190 ? -3.363 -10.463 -16.127 1.00 98.38 190 VAL A C 1
ATOM 1403 O O . VAL A 1 190 ? -2.341 -11.142 -16.179 1.00 98.38 190 VAL A O 1
ATOM 1406 N N . GLU A 1 191 ? -4.081 -10.180 -17.215 1.00 98.69 191 GLU A N 1
ATOM 1407 C CA . GLU A 1 191 ? -3.717 -10.661 -18.555 1.00 98.69 191 GLU A CA 1
ATOM 1408 C C . GLU A 1 191 ? -2.346 -10.122 -18.991 1.00 98.69 191 GLU A C 1
ATOM 1410 O O . GLU A 1 191 ? -1.501 -10.879 -19.476 1.00 98.69 191 GLU A O 1
ATOM 1415 N N . ILE A 1 192 ? -2.080 -8.833 -18.751 1.00 98.75 192 ILE A N 1
ATOM 1416 C CA . ILE A 1 192 ? -0.777 -8.219 -19.040 1.00 98.75 192 ILE A CA 1
ATOM 1417 C C . ILE A 1 192 ? 0.314 -8.811 -18.140 1.00 98.75 192 ILE A C 1
ATOM 1419 O O . ILE A 1 192 ? 1.382 -9.151 -18.642 1.00 98.75 192 ILE A O 1
ATOM 1423 N N . TYR A 1 193 ? 0.051 -8.988 -16.841 1.00 98.62 193 TYR A N 1
ATOM 1424 C CA . TYR A 1 193 ? 0.995 -9.594 -15.897 1.00 98.62 193 TYR A CA 1
ATOM 1425 C C . TYR A 1 193 ? 1.433 -10.995 -16.346 1.00 98.62 193 TYR A C 1
ATOM 1427 O O . TYR A 1 193 ? 2.627 -11.262 -16.463 1.00 98.62 193 TYR A O 1
ATOM 1435 N N . LEU A 1 194 ? 0.485 -11.875 -16.678 1.00 98.50 194 LEU A N 1
ATOM 1436 C CA . LEU A 1 194 ? 0.804 -13.227 -17.152 1.00 98.50 194 LEU A CA 1
ATOM 1437 C C . LEU A 1 194 ? 1.610 -13.198 -18.460 1.00 98.50 194 LEU A C 1
ATOM 1439 O O . LEU A 1 194 ? 2.592 -13.928 -18.600 1.00 98.50 194 LEU A O 1
ATOM 1443 N N . THR A 1 195 ? 1.258 -12.292 -19.376 1.00 98.69 195 THR A N 1
ATOM 1444 C CA . THR A 1 195 ? 1.979 -12.104 -20.646 1.00 98.69 195 THR A CA 1
ATOM 1445 C C . THR A 1 195 ? 3.423 -11.624 -20.428 1.00 98.69 195 THR A C 1
ATOM 1447 O O . THR A 1 195 ? 4.335 -12.054 -21.139 1.00 98.69 195 THR A O 1
ATOM 1450 N N . ILE A 1 196 ? 3.669 -10.780 -19.417 1.00 98.50 196 ILE A N 1
ATOM 1451 C CA . ILE A 1 196 ? 5.025 -10.361 -19.023 1.00 98.50 196 ILE A CA 1
ATOM 1452 C C . ILE A 1 196 ? 5.849 -11.569 -18.580 1.00 98.50 196 ILE A C 1
ATOM 1454 O O . ILE A 1 196 ? 6.983 -11.721 -19.036 1.00 98.50 196 ILE A O 1
ATOM 1458 N N . GLY A 1 197 ? 5.285 -12.457 -17.755 1.00 97.75 197 GLY A N 1
ATOM 1459 C CA . GLY A 1 197 ? 5.952 -13.694 -17.342 1.00 97.75 197 GLY A CA 1
ATOM 1460 C C . GLY A 1 197 ? 6.395 -14.553 -18.532 1.00 97.75 197 GLY A C 1
ATOM 1461 O O . GLY A 1 197 ? 7.547 -14.985 -18.601 1.00 97.75 197 GLY A O 1
ATOM 1462 N N . GLU A 1 198 ? 5.520 -14.731 -19.526 1.00 97.56 198 GLU A N 1
ATOM 1463 C CA . GLU A 1 198 ? 5.843 -15.454 -20.765 1.00 97.56 198 GLU A CA 1
ATOM 1464 C C . GLU A 1 198 ? 6.905 -14.740 -21.619 1.00 97.56 198 GLU A C 1
ATOM 1466 O O . GLU A 1 198 ? 7.759 -15.381 -22.239 1.00 97.56 198 GLU A O 1
ATOM 1471 N N . SER A 1 199 ? 6.871 -13.405 -21.674 1.00 96.62 199 SER A N 1
ATOM 1472 C CA . SER A 1 199 ? 7.878 -12.593 -22.366 1.00 96.62 199 SER A CA 1
ATOM 1473 C C . SER A 1 199 ? 9.261 -12.739 -21.724 1.00 96.62 199 SER A C 1
ATOM 1475 O O . SER A 1 199 ? 10.242 -13.023 -22.416 1.00 96.62 199 SER A O 1
ATOM 1477 N N . LEU A 1 200 ? 9.338 -12.647 -20.393 1.00 96.62 200 LEU A N 1
ATOM 1478 C CA . LEU A 1 200 ? 10.572 -12.844 -19.629 1.00 96.62 200 LEU A CA 1
ATOM 1479 C C . LEU A 1 200 ? 11.136 -14.258 -19.820 1.00 96.62 200 LEU A C 1
ATOM 1481 O O . LEU A 1 200 ? 12.331 -14.411 -20.077 1.00 96.62 200 LEU A O 1
ATOM 1485 N N . ALA A 1 201 ? 10.280 -15.284 -19.772 1.00 95.31 201 ALA A N 1
ATOM 1486 C CA . ALA A 1 201 ? 10.683 -16.668 -20.002 1.00 95.31 201 ALA A CA 1
ATOM 1487 C C . ALA A 1 201 ? 11.257 -16.883 -21.413 1.00 95.31 201 ALA A C 1
ATOM 1489 O O . ALA A 1 201 ? 12.332 -17.467 -21.555 1.00 95.31 201 ALA A O 1
ATOM 1490 N N . ARG A 1 202 ? 10.602 -16.359 -22.461 1.00 94.06 202 ARG A N 1
ATOM 1491 C CA . ARG A 1 202 ? 11.107 -16.445 -23.847 1.00 94.06 202 ARG A CA 1
ATOM 1492 C C . ARG A 1 202 ? 12.450 -15.748 -24.039 1.00 94.06 202 ARG A C 1
ATOM 1494 O O . ARG A 1 202 ? 13.268 -16.218 -24.822 1.00 94.06 202 ARG A O 1
ATOM 1501 N N . ARG A 1 203 ? 12.684 -14.649 -23.321 1.00 93.12 203 ARG A N 1
ATOM 1502 C CA . ARG A 1 203 ? 13.961 -13.917 -23.324 1.00 93.12 203 ARG A CA 1
ATOM 1503 C C . ARG A 1 203 ? 15.074 -14.637 -22.553 1.00 93.12 203 ARG A C 1
ATOM 1505 O O . ARG A 1 203 ? 16.206 -14.168 -22.567 1.00 93.12 203 ARG A O 1
ATOM 1512 N N . GLY A 1 204 ? 14.771 -15.737 -21.860 1.00 93.69 204 GLY A N 1
ATOM 1513 C CA . GLY A 1 204 ? 15.717 -16.403 -20.963 1.00 93.69 204 GLY A CA 1
ATOM 1514 C C . GLY A 1 204 ? 16.072 -15.557 -19.735 1.00 93.69 204 GLY A C 1
ATOM 1515 O O . GLY A 1 204 ? 17.089 -15.810 -19.089 1.00 93.69 204 GLY A O 1
ATOM 1516 N N . ALA A 1 205 ? 15.258 -14.546 -19.410 1.00 92.81 205 ALA A N 1
ATOM 1517 C CA . ALA A 1 205 ? 15.482 -13.691 -18.257 1.00 92.81 205 ALA A CA 1
ATOM 1518 C C . ALA A 1 205 ? 15.115 -14.460 -16.983 1.00 92.81 205 ALA A C 1
ATOM 1520 O O . ALA A 1 205 ? 13.944 -14.764 -16.734 1.00 92.81 205 ALA A O 1
ATOM 1521 N N . ILE A 1 206 ? 16.121 -14.768 -16.161 1.00 92.31 206 ILE A N 1
ATOM 1522 C CA . ILE A 1 206 ? 15.911 -15.328 -14.822 1.00 92.31 206 ILE A CA 1
ATOM 1523 C C . ILE A 1 206 ? 15.105 -14.310 -14.013 1.00 92.31 206 ILE A C 1
ATOM 1525 O O . ILE A 1 206 ? 15.482 -13.139 -13.946 1.00 92.31 206 ILE A O 1
ATOM 1529 N N . HIS A 1 207 ? 13.999 -14.749 -13.416 1.00 94.06 207 HIS A N 1
ATOM 1530 C CA . HIS A 1 207 ? 13.101 -13.880 -12.668 1.00 94.06 207 HIS A CA 1
ATOM 1531 C C . HIS A 1 207 ? 12.497 -14.596 -11.461 1.00 94.06 207 HIS A C 1
ATOM 1533 O O . HIS A 1 207 ? 12.287 -15.809 -11.466 1.00 94.06 207 HIS A O 1
ATOM 1539 N N . SER A 1 208 ? 12.195 -13.814 -10.432 1.00 94.00 208 SER A N 1
ATOM 1540 C CA . SER A 1 208 ? 11.357 -14.202 -9.298 1.00 94.00 208 SER A CA 1
ATOM 1541 C C . SER A 1 208 ? 10.191 -13.222 -9.168 1.00 94.00 208 SER A C 1
ATOM 1543 O O . SER A 1 208 ? 9.980 -12.377 -10.039 1.00 94.00 208 SER A O 1
ATOM 1545 N N . VAL A 1 209 ? 9.434 -13.321 -8.080 1.00 93.19 209 VAL A N 1
ATOM 1546 C CA . VAL A 1 209 ? 8.405 -12.347 -7.709 1.00 93.19 209 VAL A CA 1
ATOM 1547 C C . VAL A 1 209 ? 8.862 -11.611 -6.449 1.00 93.19 209 VAL A C 1
ATOM 1549 O O . VAL A 1 209 ? 9.383 -12.238 -5.526 1.00 93.19 209 VAL A O 1
ATOM 1552 N N . GLY A 1 210 ? 8.727 -10.285 -6.440 1.00 88.56 210 GLY A N 1
ATOM 1553 C CA . GLY A 1 210 ? 9.051 -9.433 -5.294 1.00 88.56 210 GLY A CA 1
ATOM 1554 C C . GLY A 1 210 ? 7.945 -9.417 -4.233 1.00 88.56 210 GLY A C 1
ATOM 1555 O O . GLY A 1 210 ? 6.888 -10.024 -4.398 1.00 88.56 210 GLY A O 1
ATOM 1556 N N . ASN A 1 211 ? 8.161 -8.664 -3.150 1.00 84.81 211 ASN A N 1
ATOM 1557 C CA . ASN A 1 211 ? 7.219 -8.582 -2.020 1.00 84.81 211 ASN A CA 1
ATOM 1558 C C . ASN A 1 211 ? 5.820 -8.063 -2.412 1.00 84.81 211 ASN A C 1
ATOM 1560 O O . ASN A 1 211 ? 4.841 -8.364 -1.733 1.00 84.81 211 ASN A O 1
ATOM 1564 N N . GLU A 1 212 ? 5.732 -7.285 -3.491 1.00 84.31 212 GLU A N 1
ATOM 1565 C CA . GLU A 1 212 ? 4.497 -6.658 -3.983 1.00 84.31 212 GLU A CA 1
ATOM 1566 C C . GLU A 1 212 ? 3.838 -7.433 -5.133 1.00 84.31 212 GLU A C 1
ATOM 1568 O O . GLU A 1 212 ? 2.836 -6.992 -5.688 1.00 84.31 212 GLU A O 1
ATOM 1573 N N . GLY A 1 213 ? 4.386 -8.592 -5.511 1.00 90.88 213 GLY A N 1
ATOM 1574 C CA . GLY A 1 213 ? 3.834 -9.434 -6.575 1.00 90.88 213 GLY A CA 1
ATOM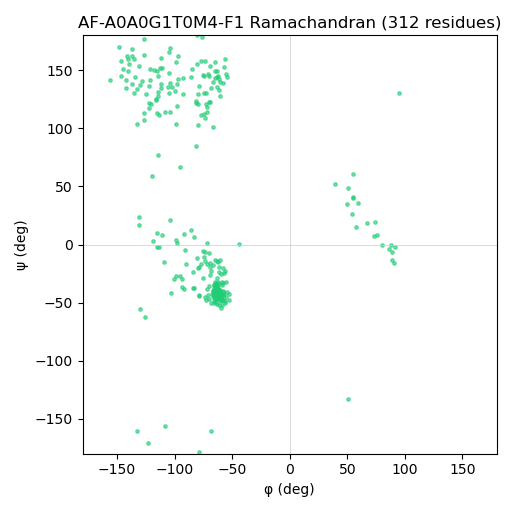 1575 C C . GLY A 1 213 ? 4.378 -9.145 -7.979 1.00 90.88 213 GLY A C 1
ATOM 1576 O O . GLY A 1 213 ? 4.271 -10.008 -8.848 1.00 90.88 213 GLY A O 1
ATOM 1577 N N . GLY A 1 214 ? 5.025 -7.999 -8.209 1.00 96.00 214 GLY A N 1
ATOM 1578 C CA . GLY A 1 214 ? 5.721 -7.709 -9.470 1.00 96.00 214 GLY A CA 1
ATOM 1579 C C . GLY A 1 214 ? 6.912 -8.647 -9.720 1.00 96.00 214 GLY A C 1
ATOM 1580 O O . GLY A 1 214 ? 7.581 -9.087 -8.778 1.00 96.00 214 GLY A O 1
ATOM 1581 N N . TYR A 1 215 ? 7.215 -8.937 -10.984 1.00 97.56 215 TYR A N 1
ATOM 1582 C CA . TYR A 1 215 ? 8.390 -9.728 -11.357 1.00 97.56 215 TYR A CA 1
ATOM 1583 C C . TYR A 1 215 ? 9.687 -8.998 -10.997 1.00 97.56 215 TYR A C 1
ATOM 1585 O O . TYR A 1 215 ? 9.782 -7.794 -11.180 1.00 97.56 215 TYR A O 1
ATOM 1593 N N . ALA A 1 216 ? 10.717 -9.717 -10.562 1.00 95.75 216 ALA A N 1
ATOM 1594 C CA . ALA A 1 216 ? 12.069 -9.192 -10.356 1.00 95.75 216 ALA A CA 1
ATOM 1595 C C . ALA A 1 216 ? 13.043 -9.862 -11.349 1.00 95.75 216 ALA A C 1
ATOM 1597 O O . ALA A 1 216 ? 13.736 -10.816 -10.981 1.00 95.75 216 ALA A O 1
ATOM 1598 N N . PRO A 1 217 ? 13.036 -9.455 -12.633 1.00 94.88 217 PRO A N 1
ATOM 1599 C CA . PRO A 1 217 ? 13.843 -10.078 -13.673 1.00 94.88 217 PRO A CA 1
ATOM 1600 C C . PRO A 1 217 ? 15.265 -9.518 -13.732 1.00 94.88 217 PRO A C 1
ATOM 1602 O O . PRO A 1 217 ? 15.498 -8.333 -13.491 1.00 94.88 217 PRO A O 1
ATOM 1605 N N . ASN A 1 218 ? 16.205 -10.349 -14.178 1.00 91.50 218 ASN A N 1
ATOM 1606 C CA . ASN A 1 218 ? 17.552 -9.914 -14.533 1.00 91.50 218 ASN A CA 1
ATOM 1607 C C . ASN A 1 218 ? 17.592 -9.306 -15.953 1.00 91.50 218 ASN A C 1
ATOM 1609 O O . ASN A 1 218 ? 17.868 -9.994 -16.934 1.00 91.50 218 ASN A O 1
ATOM 1613 N N . LEU A 1 219 ? 17.271 -8.017 -16.045 1.00 93.38 219 LEU A N 1
ATOM 1614 C CA . LEU A 1 219 ? 17.381 -7.132 -17.215 1.00 93.38 219 LEU A CA 1
ATOM 1615 C C . LEU A 1 219 ? 18.579 -6.167 -17.073 1.00 93.38 219 LEU A C 1
ATOM 1617 O O . LEU A 1 219 ? 19.112 -6.016 -15.971 1.00 93.38 219 LEU A O 1
ATOM 1621 N N . PHE A 1 220 ? 19.010 -5.501 -18.150 1.00 91.31 220 PHE A N 1
ATOM 1622 C CA . PHE A 1 220 ? 20.229 -4.677 -18.125 1.00 91.31 220 PHE A CA 1
ATOM 1623 C C . PHE A 1 220 ? 19.974 -3.203 -17.780 1.00 91.31 220 PHE A C 1
ATOM 1625 O O . PHE A 1 220 ? 20.781 -2.605 -17.068 1.00 91.31 220 PHE A O 1
ATOM 1632 N N . THR A 1 221 ? 18.876 -2.625 -18.271 1.00 95.31 221 THR A N 1
ATOM 1633 C CA . THR A 1 221 ? 18.552 -1.192 -18.145 1.00 95.31 221 THR A CA 1
ATOM 1634 C C . THR A 1 221 ? 17.081 -0.951 -17.802 1.00 95.31 221 THR A C 1
ATOM 1636 O O . THR A 1 221 ? 16.237 -1.829 -17.994 1.00 95.31 221 THR A O 1
ATOM 1639 N N . ASN A 1 222 ? 16.747 0.251 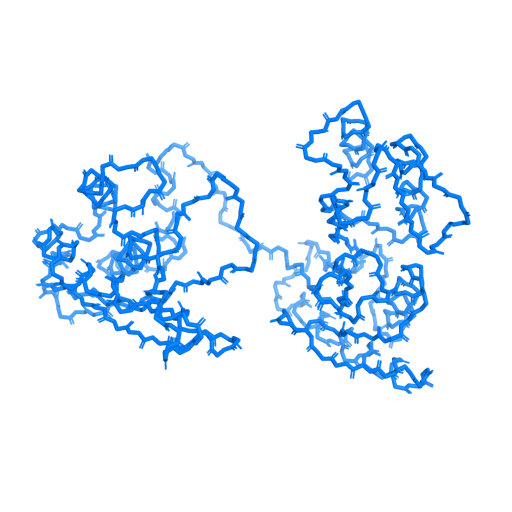-17.318 1.00 96.56 222 ASN A N 1
ATOM 1640 C CA . ASN A 1 222 ? 15.352 0.618 -17.046 1.00 96.56 222 ASN A CA 1
ATOM 1641 C C . ASN A 1 222 ? 14.523 0.645 -18.345 1.00 96.56 222 ASN A C 1
ATOM 1643 O O . ASN A 1 222 ? 13.363 0.229 -18.346 1.00 96.56 222 ASN A O 1
ATOM 1647 N N . ALA A 1 223 ? 15.128 1.059 -19.461 1.00 94.94 223 ALA A N 1
ATOM 1648 C CA . ALA A 1 223 ? 14.538 0.981 -20.792 1.00 94.94 223 ALA A CA 1
ATOM 1649 C C . ALA A 1 223 ? 14.162 -0.458 -21.185 1.00 94.94 223 ALA A C 1
ATOM 1651 O O . ALA A 1 223 ? 13.069 -0.667 -21.705 1.00 94.94 223 ALA A O 1
ATOM 1652 N N . ASP A 1 224 ? 14.988 -1.464 -20.866 1.00 94.81 224 ASP A N 1
ATOM 1653 C CA . ASP A 1 224 ? 14.648 -2.867 -21.156 1.00 94.81 224 ASP A CA 1
ATOM 1654 C C . ASP A 1 224 ? 13.364 -3.306 -20.444 1.00 94.81 224 ASP A C 1
ATOM 1656 O O . ASP A 1 224 ? 12.555 -4.041 -21.012 1.00 94.81 224 ASP A O 1
ATOM 1660 N N . ALA A 1 225 ? 13.165 -2.863 -19.199 1.00 97.00 225 ALA A N 1
ATOM 1661 C CA . ALA A 1 225 ? 11.955 -3.169 -18.443 1.00 97.00 225 ALA A CA 1
ATOM 1662 C C . ALA A 1 225 ? 10.715 -2.519 -19.077 1.00 97.00 225 ALA A C 1
ATOM 1664 O O . ALA A 1 225 ? 9.679 -3.172 -19.212 1.00 97.00 225 ALA A O 1
ATOM 1665 N N . LEU A 1 226 ? 10.830 -1.265 -19.525 1.00 97.44 226 LEU A N 1
ATOM 1666 C CA . LEU A 1 226 ? 9.761 -0.571 -20.247 1.00 97.44 226 LEU A CA 1
ATOM 1667 C C . LEU A 1 226 ? 9.438 -1.255 -21.582 1.00 97.44 226 LEU A C 1
ATOM 1669 O O . LEU A 1 226 ? 8.264 -1.460 -21.886 1.00 97.44 226 LEU A O 1
ATOM 1673 N N . GLU A 1 227 ? 10.444 -1.689 -22.341 1.00 96.38 227 GLU A N 1
ATOM 1674 C CA . GLU A 1 227 ? 10.234 -2.418 -23.598 1.00 96.38 227 GLU A CA 1
ATOM 1675 C C . GLU A 1 227 ? 9.548 -3.772 -23.376 1.00 96.38 227 GLU A C 1
ATOM 1677 O O . GLU A 1 227 ? 8.615 -4.118 -24.103 1.00 96.38 227 GLU A O 1
ATOM 1682 N N . VAL A 1 228 ? 9.912 -4.512 -22.321 1.00 97.62 228 VAL A N 1
ATOM 1683 C CA . VAL A 1 228 ? 9.197 -5.743 -21.939 1.00 97.62 228 VAL A CA 1
ATOM 1684 C C . VAL A 1 228 ? 7.716 -5.460 -21.671 1.00 97.62 228 VAL A C 1
ATOM 1686 O O . VAL A 1 228 ? 6.862 -6.230 -22.122 1.00 97.62 228 VAL A O 1
ATOM 1689 N N . LEU A 1 229 ? 7.385 -4.363 -20.982 1.00 98.06 229 LEU A N 1
ATOM 1690 C CA . LEU A 1 229 ? 5.993 -3.968 -20.741 1.00 98.06 229 LEU A CA 1
ATOM 1691 C C . LEU A 1 229 ? 5.268 -3.638 -22.047 1.00 98.06 229 LEU A C 1
ATOM 1693 O O . LEU A 1 229 ? 4.185 -4.168 -22.296 1.00 98.06 229 LEU A O 1
ATOM 1697 N N . VAL A 1 230 ? 5.866 -2.802 -22.898 1.00 97.62 230 VAL A N 1
ATOM 1698 C CA . VAL A 1 230 ? 5.278 -2.395 -24.182 1.00 97.62 230 VAL A CA 1
ATOM 1699 C C . VAL A 1 230 ? 5.021 -3.604 -25.078 1.00 97.62 230 VAL A C 1
ATOM 1701 O O . VAL A 1 230 ? 3.936 -3.735 -25.649 1.00 97.62 230 VAL A O 1
ATOM 1704 N N . GLU A 1 231 ? 5.993 -4.502 -25.208 1.00 96.62 231 GLU A N 1
ATOM 1705 C CA . GLU A 1 231 ? 5.848 -5.719 -26.003 1.00 96.62 231 GLU A CA 1
ATOM 1706 C C . GLU A 1 231 ? 4.782 -6.659 -25.451 1.00 96.62 231 GLU A C 1
ATOM 1708 O O . GLU A 1 231 ? 4.029 -7.244 -26.229 1.00 96.62 231 GLU A O 1
ATOM 1713 N N . SER A 1 232 ? 4.701 -6.796 -24.127 1.00 98.12 232 SER A N 1
ATOM 1714 C CA . SER A 1 232 ? 3.700 -7.653 -23.490 1.00 98.12 232 SER A CA 1
ATOM 1715 C C . SER A 1 232 ? 2.299 -7.086 -23.699 1.00 98.12 232 SER A C 1
ATOM 1717 O O . SER A 1 232 ? 1.402 -7.815 -24.104 1.00 98.12 232 SER A O 1
ATOM 1719 N N . ILE A 1 233 ? 2.117 -5.769 -23.554 1.00 98.31 233 ILE A N 1
ATOM 1720 C CA . ILE A 1 233 ? 0.843 -5.098 -23.853 1.00 98.31 233 ILE A CA 1
ATOM 1721 C C . ILE A 1 233 ? 0.429 -5.344 -25.311 1.00 98.31 233 ILE A C 1
ATOM 1723 O O . ILE A 1 233 ? -0.719 -5.700 -25.557 1.00 98.31 233 ILE A O 1
ATOM 1727 N N . LYS A 1 234 ? 1.353 -5.243 -26.278 1.00 97.38 234 LYS A N 1
ATOM 1728 C CA . LYS A 1 234 ? 1.068 -5.494 -27.708 1.00 97.38 234 LYS A CA 1
ATOM 1729 C C . LYS A 1 234 ? 0.600 -6.923 -28.017 1.00 97.38 234 LYS A C 1
ATOM 1731 O O . LYS A 1 234 ? 0.031 -7.146 -29.081 1.00 97.38 234 LYS A O 1
ATOM 1736 N N . GLN A 1 235 ? 0.855 -7.880 -27.128 1.00 98.12 235 GLN A N 1
ATOM 1737 C CA . GLN A 1 235 ? 0.424 -9.276 -27.269 1.00 98.12 235 GLN A CA 1
ATOM 1738 C C . GLN A 1 235 ? -0.949 -9.543 -26.631 1.00 98.12 235 GLN A C 1
ATOM 1740 O O . GLN A 1 235 ? -1.493 -10.635 -26.768 1.00 98.12 235 GLN A O 1
ATOM 1745 N N . THR A 1 236 ? -1.523 -8.539 -25.970 1.00 98.25 236 THR A N 1
ATOM 1746 C CA . THR A 1 236 ? -2.868 -8.563 -25.379 1.00 98.25 236 THR A CA 1
ATOM 1747 C C . THR A 1 236 ? -3.847 -7.754 -26.244 1.00 98.25 236 THR A C 1
ATOM 1749 O O . THR A 1 236 ? -3.416 -7.012 -27.131 1.00 98.25 236 THR A O 1
ATOM 1752 N N . PRO A 1 237 ? -5.172 -7.821 -26.007 1.00 98.06 237 PRO A N 1
ATOM 1753 C CA . PRO A 1 237 ? -6.131 -6.978 -26.729 1.00 98.06 237 PRO A CA 1
ATOM 1754 C C . PRO A 1 237 ? -6.089 -5.487 -26.328 1.00 98.06 237 PRO A C 1
ATOM 1756 O O . PRO A 1 237 ? -6.884 -4.694 -26.838 1.00 98.06 237 PRO A O 1
ATOM 1759 N N . TYR A 1 238 ? -5.205 -5.081 -25.410 1.00 98.06 238 TYR A N 1
ATOM 1760 C CA . TYR A 1 238 ? -5.138 -3.718 -24.882 1.00 98.06 238 TYR A CA 1
ATOM 1761 C C . TYR A 1 238 ? -4.158 -2.838 -25.662 1.00 98.06 238 TYR A C 1
ATOM 1763 O O . TYR A 1 238 ? -3.089 -3.269 -26.080 1.00 98.06 238 TYR A O 1
ATOM 1771 N N . SER A 1 239 ? -4.499 -1.561 -25.838 1.00 96.88 239 SER A N 1
ATOM 1772 C CA . SER A 1 239 ? -3.613 -0.570 -26.457 1.00 96.88 239 SER A CA 1
ATOM 1773 C C . SER A 1 239 ? -3.003 0.386 -25.429 1.00 96.88 239 SER A C 1
ATOM 1775 O O . SER A 1 239 ? -3.722 1.000 -24.634 1.00 96.88 239 SER A O 1
ATOM 1777 N N . LEU A 1 240 ? -1.681 0.567 -25.488 1.00 96.38 240 LEU A N 1
ATOM 1778 C CA . LEU A 1 240 ? -0.960 1.569 -24.701 1.00 96.38 240 LEU A CA 1
ATOM 1779 C C . LEU A 1 240 ? -1.408 2.992 -25.079 1.00 96.38 240 LEU A C 1
ATOM 1781 O O . LEU A 1 240 ? -1.551 3.315 -26.257 1.00 96.38 240 LEU A O 1
ATOM 1785 N N . GLY A 1 241 ? -1.632 3.840 -24.077 1.00 93.50 241 GLY A N 1
ATOM 1786 C CA . GLY A 1 241 ? -2.105 5.217 -24.238 1.00 93.50 241 GLY A CA 1
ATOM 1787 C C . GLY A 1 241 ? -3.615 5.351 -24.471 1.00 93.50 241 GLY A C 1
ATOM 1788 O O . GLY A 1 241 ? -4.103 6.469 -24.612 1.00 93.50 241 GLY A O 1
ATOM 1789 N N . ARG A 1 242 ? -4.362 4.238 -24.514 1.00 94.38 242 ARG A N 1
ATOM 1790 C CA . ARG A 1 242 ? -5.829 4.233 -24.659 1.00 94.38 242 ARG A CA 1
ATOM 1791 C C . ARG A 1 242 ? -6.509 3.349 -23.623 1.00 94.38 242 ARG A C 1
ATOM 1793 O O . ARG A 1 242 ? -7.399 3.803 -22.914 1.00 94.38 242 ARG A O 1
ATOM 1800 N N . ASP A 1 243 ? -6.120 2.080 -23.570 1.00 96.69 243 ASP A N 1
ATOM 1801 C CA . ASP A 1 243 ? -6.700 1.086 -22.667 1.00 96.69 243 ASP A CA 1
ATOM 1802 C C . ASP A 1 243 ? -5.913 0.982 -21.362 1.00 96.69 243 ASP A C 1
ATOM 1804 O O . ASP A 1 243 ? -6.507 0.811 -20.296 1.00 96.69 243 ASP A O 1
ATOM 1808 N N . VAL A 1 244 ? -4.592 1.121 -21.461 1.00 97.44 244 VAL A N 1
ATOM 1809 C CA . VAL A 1 244 ? -3.648 1.120 -20.345 1.00 97.44 244 VAL A CA 1
ATOM 1810 C C . VAL A 1 244 ? -2.571 2.180 -20.564 1.00 97.44 244 VAL A C 1
ATOM 1812 O O . VAL A 1 244 ? -2.270 2.551 -21.697 1.00 97.44 244 VAL A O 1
ATOM 1815 N N . PHE A 1 245 ? -1.980 2.642 -19.475 1.00 97.19 245 PHE A N 1
ATOM 1816 C CA . PHE A 1 245 ? -0.865 3.579 -19.414 1.00 97.19 245 PHE A CA 1
ATOM 1817 C C . PHE A 1 245 ? 0.243 2.962 -18.567 1.00 97.19 245 PHE A C 1
ATOM 1819 O O . PHE A 1 245 ? -0.005 2.017 -17.814 1.00 97.19 245 PHE A O 1
ATOM 1826 N N . LEU A 1 246 ? 1.455 3.495 -18.677 1.00 97.88 246 LEU A N 1
ATOM 1827 C CA . LEU A 1 246 ? 2.561 3.072 -17.826 1.00 97.88 246 LEU A CA 1
ATOM 1828 C C . LEU A 1 246 ? 2.749 4.045 -16.665 1.00 97.88 246 LEU A C 1
ATOM 1830 O O . LEU A 1 246 ? 2.321 5.197 -16.713 1.00 97.88 246 LEU A O 1
ATOM 1834 N N . GLY A 1 247 ? 3.364 3.566 -15.597 1.00 96.94 247 GLY A N 1
ATOM 1835 C CA . GLY A 1 247 ? 3.757 4.368 -14.447 1.00 96.94 247 GLY A CA 1
ATOM 1836 C C . GLY A 1 247 ? 5.105 3.907 -13.928 1.00 96.94 247 GLY A C 1
ATOM 1837 O O . GLY A 1 247 ? 5.555 2.810 -14.256 1.00 96.94 247 GLY A O 1
ATOM 1838 N N . LEU A 1 248 ? 5.754 4.755 -13.145 1.00 97.12 248 LEU A N 1
ATOM 1839 C CA . LEU A 1 248 ? 7.033 4.440 -12.521 1.00 97.12 248 LEU A CA 1
ATOM 1840 C C . LEU A 1 248 ? 7.018 4.931 -11.076 1.00 97.12 248 LEU A C 1
ATOM 1842 O O . LEU A 1 248 ? 6.590 6.061 -10.840 1.00 97.12 248 LEU A O 1
ATOM 1846 N N . ASP A 1 249 ? 7.542 4.145 -10.137 1.00 94.69 249 ASP A N 1
ATOM 1847 C CA . ASP A 1 249 ? 8.124 4.684 -8.904 1.00 94.69 249 ASP A CA 1
ATOM 1848 C C . ASP A 1 249 ? 9.643 4.615 -9.015 1.00 94.69 249 ASP A C 1
ATOM 1850 O O . ASP A 1 249 ? 10.243 3.545 -9.129 1.00 94.69 249 ASP A O 1
ATOM 1854 N N . VAL A 1 250 ? 10.272 5.783 -9.048 1.00 94.25 250 VAL A N 1
ATOM 1855 C CA . VAL A 1 250 ? 11.692 5.896 -9.361 1.00 94.25 250 VAL A CA 1
ATOM 1856 C C . VAL A 1 250 ? 12.551 5.668 -8.124 1.00 94.25 250 VAL A C 1
ATOM 1858 O O . VAL A 1 250 ? 13.621 5.077 -8.227 1.00 94.25 250 VAL A O 1
ATOM 1861 N N . ALA A 1 251 ? 12.102 6.145 -6.963 1.00 90.56 251 ALA A N 1
ATOM 1862 C CA . ALA A 1 251 ? 12.857 6.156 -5.714 1.00 90.56 251 ALA A CA 1
ATOM 1863 C C . ALA A 1 251 ? 14.264 6.756 -5.873 1.00 90.56 251 ALA A C 1
ATOM 1865 O O . ALA A 1 251 ? 15.263 6.215 -5.396 1.00 90.56 251 ALA A O 1
ATOM 1866 N N . ALA A 1 252 ? 14.339 7.932 -6.507 1.00 90.69 252 ALA A N 1
ATOM 1867 C CA . ALA A 1 252 ? 15.591 8.507 -7.004 1.00 90.69 252 ALA A CA 1
ATOM 1868 C C . ALA A 1 252 ? 16.682 8.717 -5.940 1.00 90.69 252 ALA A C 1
ATOM 1870 O O . ALA A 1 252 ? 17.863 8.787 -6.265 1.00 90.69 252 ALA A O 1
ATOM 1871 N N . ASN A 1 253 ? 16.316 8.771 -4.655 1.00 87.19 253 ASN A N 1
ATOM 1872 C CA . ASN A 1 253 ? 17.279 8.843 -3.553 1.00 87.19 253 ASN A CA 1
ATOM 1873 C C . ASN A 1 253 ? 18.278 7.670 -3.536 1.00 87.19 253 ASN A C 1
ATOM 1875 O O . ASN A 1 253 ? 19.354 7.836 -2.971 1.00 87.19 253 ASN A O 1
ATOM 1879 N N . TYR A 1 254 ? 17.941 6.505 -4.105 1.00 85.00 254 TYR A N 1
ATOM 1880 C CA . TYR A 1 254 ? 18.819 5.329 -4.083 1.00 85.00 254 TYR A CA 1
ATOM 1881 C C . TYR A 1 254 ? 19.995 5.409 -5.052 1.00 85.00 254 TYR A C 1
ATOM 1883 O O . TYR A 1 254 ? 21.044 4.833 -4.777 1.00 85.00 254 TYR A O 1
ATOM 1891 N N . PHE A 1 255 ? 19.833 6.127 -6.159 1.00 89.12 255 PHE A N 1
ATOM 1892 C CA . PHE A 1 255 ? 20.862 6.268 -7.190 1.00 89.12 255 PHE A CA 1
ATOM 1893 C C . PHE A 1 255 ? 21.307 7.725 -7.397 1.00 89.12 255 PHE A C 1
ATOM 1895 O O . PHE A 1 255 ? 22.150 8.014 -8.249 1.00 89.12 255 PHE A O 1
ATOM 1902 N N . ALA A 1 256 ? 20.767 8.652 -6.601 1.00 89.31 256 ALA A N 1
ATOM 1903 C CA . ALA A 1 256 ? 21.260 10.015 -6.502 1.00 89.31 256 ALA A CA 1
ATOM 1904 C C . ALA A 1 256 ? 22.474 10.078 -5.566 1.00 89.31 256 ALA A C 1
ATOM 1906 O O . ALA A 1 256 ? 22.388 9.730 -4.386 1.00 89.31 256 ALA A O 1
ATOM 1907 N N . LYS A 1 257 ? 23.597 10.587 -6.070 1.00 86.06 257 LYS A N 1
ATOM 1908 C CA . LYS A 1 257 ? 24.839 10.764 -5.321 1.00 86.06 257 LYS A CA 1
ATOM 1909 C C . LYS A 1 257 ? 25.428 12.141 -5.610 1.00 86.06 257 LYS A C 1
ATOM 1911 O O . LYS A 1 257 ? 25.527 12.544 -6.758 1.00 86.06 257 LYS A O 1
ATOM 1916 N N . ASP A 1 258 ? 25.780 12.873 -4.554 1.00 85.31 258 ASP A N 1
ATOM 1917 C CA . ASP A 1 258 ? 26.448 14.183 -4.637 1.00 85.31 258 ASP A CA 1
ATOM 1918 C C . ASP A 1 258 ? 25.726 15.239 -5.510 1.00 85.31 258 ASP A C 1
ATOM 1920 O O . ASP A 1 258 ? 26.335 16.183 -5.998 1.00 85.31 258 ASP A O 1
ATOM 1924 N N . GLY A 1 259 ? 24.398 15.122 -5.654 1.00 84.25 259 GLY A N 1
ATOM 1925 C CA . GLY A 1 259 ? 23.573 16.033 -6.463 1.00 84.25 259 GLY A CA 1
ATOM 1926 C C . GLY A 1 259 ? 23.378 15.593 -7.917 1.00 84.25 259 GLY A C 1
ATOM 1927 O O . GLY A 1 259 ? 22.625 16.238 -8.643 1.00 84.25 259 GLY A O 1
ATOM 1928 N N . GLU A 1 260 ? 23.991 14.480 -8.313 1.00 91.75 260 GLU A N 1
ATOM 1929 C CA . GLU A 1 260 ? 23.852 13.863 -9.629 1.00 91.75 260 GLU A CA 1
ATOM 1930 C C . GLU A 1 260 ? 23.109 12.524 -9.533 1.00 91.75 260 GLU A C 1
ATOM 1932 O O . GLU A 1 260 ? 23.025 11.904 -8.472 1.00 91.75 260 GLU A O 1
ATOM 1937 N N . TYR A 1 261 ? 22.569 12.067 -10.655 1.00 94.12 261 TYR A N 1
ATOM 1938 C CA . TYR A 1 261 ? 21.820 10.825 -10.795 1.00 94.12 261 TYR A CA 1
ATOM 1939 C C . TYR A 1 261 ? 22.581 9.891 -11.733 1.00 94.12 261 TYR A C 1
ATOM 1941 O O . TYR A 1 261 ? 22.886 10.257 -12.871 1.00 94.12 261 TYR A O 1
ATOM 1949 N N . VAL A 1 262 ? 22.885 8.683 -11.259 1.00 93.81 262 VAL A N 1
ATOM 1950 C CA . VAL A 1 262 ? 23.632 7.677 -12.022 1.00 93.81 262 VAL A CA 1
ATOM 1951 C C . VAL A 1 262 ? 22.728 6.478 -12.273 1.00 93.81 262 VAL A C 1
ATOM 1953 O O . VAL A 1 262 ? 22.366 5.782 -11.333 1.00 93.81 262 VAL A O 1
ATOM 1956 N N . ILE A 1 263 ? 22.374 6.238 -13.535 1.00 94.81 263 ILE A N 1
ATOM 1957 C CA . ILE A 1 263 ? 21.542 5.102 -13.962 1.00 94.81 263 ILE A CA 1
ATOM 1958 C C . ILE A 1 263 ? 22.197 4.384 -15.138 1.00 94.81 263 ILE A C 1
ATOM 1960 O O . ILE A 1 263 ? 22.929 5.000 -15.914 1.00 94.81 263 ILE A O 1
ATOM 1964 N N . LYS A 1 264 ? 21.911 3.095 -15.310 1.00 94.12 264 LYS A N 1
ATOM 1965 C CA . LYS A 1 264 ? 22.546 2.245 -16.333 1.00 94.12 264 LYS A CA 1
ATOM 1966 C C . LYS A 1 264 ? 22.164 2.617 -17.762 1.00 94.12 264 LYS A C 1
ATOM 1968 O O . LYS A 1 264 ? 22.915 2.338 -18.690 1.00 94.12 264 LYS A O 1
ATOM 1973 N N . ASP A 1 265 ? 21.030 3.285 -17.939 1.00 94.06 265 ASP A N 1
ATOM 1974 C CA . ASP A 1 265 ? 20.530 3.762 -19.230 1.00 94.06 265 ASP A CA 1
ATOM 1975 C C . ASP A 1 265 ? 21.409 4.859 -19.852 1.00 94.06 265 ASP A C 1
ATOM 1977 O O . ASP A 1 265 ? 21.278 5.155 -21.043 1.00 94.06 265 ASP A O 1
ATOM 1981 N N . LYS A 1 266 ? 22.278 5.506 -19.061 1.00 93.50 266 LYS A N 1
ATOM 1982 C CA . LYS A 1 266 ? 23.130 6.614 -19.505 1.00 93.50 266 LYS A CA 1
ATOM 1983 C C . LYS A 1 266 ? 24.581 6.386 -19.098 1.00 93.50 266 LYS A C 1
ATOM 1985 O O . LYS A 1 266 ? 24.888 6.020 -17.973 1.00 93.50 266 LYS A O 1
ATOM 1990 N N . SER A 1 267 ? 25.499 6.675 -20.018 1.00 92.06 267 SER A N 1
ATOM 1991 C CA . SER A 1 267 ? 26.944 6.528 -19.797 1.00 92.06 267 SER A CA 1
ATOM 1992 C C . SER A 1 267 ? 27.556 7.610 -18.901 1.00 92.06 267 SER A C 1
ATOM 1994 O O . SER A 1 267 ? 28.727 7.511 -18.542 1.00 92.06 267 SER A O 1
ATOM 1996 N N . SER A 1 268 ? 26.812 8.673 -18.589 1.00 93.75 268 SER A N 1
ATOM 1997 C CA . SER A 1 268 ? 27.296 9.817 -17.815 1.00 93.75 268 SER A CA 1
ATOM 1998 C C . SER A 1 268 ? 26.273 10.212 -16.749 1.00 93.75 268 SER A C 1
ATOM 2000 O O . SER A 1 268 ? 25.072 10.114 -17.027 1.00 93.75 268 SER A O 1
ATOM 2002 N N . PRO A 1 269 ? 26.723 10.662 -15.560 1.00 94.56 269 PRO A N 1
ATOM 2003 C CA . PRO A 1 269 ? 25.835 11.204 -14.539 1.00 94.56 269 PRO A CA 1
ATOM 2004 C C . PRO A 1 269 ? 24.987 12.353 -15.086 1.00 94.56 269 PRO A C 1
ATOM 2006 O O . PRO A 1 269 ? 25.426 13.116 -15.949 1.00 94.56 269 PRO A O 1
ATOM 2009 N N . MET A 1 270 ? 23.766 12.467 -14.581 1.00 95.38 270 MET A N 1
ATOM 2010 C CA . MET A 1 270 ? 22.831 13.526 -14.946 1.00 95.38 270 MET A CA 1
ATOM 2011 C C . MET A 1 270 ? 22.609 14.454 -13.759 1.00 95.38 270 MET A C 1
ATOM 2013 O O . MET A 1 270 ? 22.416 13.989 -12.641 1.00 95.38 270 MET A O 1
ATOM 2017 N N . ASP A 1 271 ? 22.574 15.762 -13.995 1.00 92.81 271 ASP A N 1
ATOM 2018 C CA . ASP A 1 271 ? 22.026 16.703 -13.019 1.00 92.81 271 ASP A CA 1
ATOM 2019 C C . ASP A 1 271 ? 20.480 16.658 -13.024 1.00 92.81 271 ASP A C 1
ATOM 2021 O O . ASP A 1 271 ? 19.850 15.934 -13.804 1.00 92.81 271 ASP A O 1
ATOM 2025 N N . GLU A 1 272 ? 19.831 17.439 -12.155 1.00 90.81 272 GLU A N 1
ATOM 2026 C CA . GLU A 1 272 ? 18.360 17.489 -12.095 1.00 90.81 272 GLU A CA 1
ATOM 2027 C C . GLU A 1 272 ? 17.703 17.915 -13.419 1.00 90.81 272 GLU A C 1
ATOM 2029 O O . GLU A 1 272 ? 16.603 17.452 -13.731 1.00 90.81 272 GLU A O 1
ATOM 2034 N N . LYS A 1 273 ? 18.351 18.784 -14.209 1.00 90.75 273 LYS A N 1
ATOM 2035 C CA . LYS A 1 273 ? 17.806 19.258 -15.491 1.00 90.75 273 LYS A CA 1
ATOM 2036 C C . LYS A 1 273 ? 17.882 18.158 -16.543 1.00 90.75 273 LYS A C 1
ATOM 2038 O O . LYS A 1 273 ? 16.895 17.908 -17.229 1.00 90.75 273 LYS A O 1
ATOM 2043 N N . ALA A 1 274 ? 19.015 17.472 -16.637 1.00 93.69 274 ALA A N 1
ATOM 2044 C CA . ALA A 1 274 ? 19.193 16.335 -17.525 1.00 93.69 274 ALA A CA 1
ATOM 2045 C C . ALA A 1 274 ? 18.242 15.182 -17.160 1.00 93.69 274 ALA A C 1
ATOM 2047 O O . ALA A 1 274 ? 17.620 14.610 -18.054 1.00 93.69 274 ALA A O 1
ATOM 2048 N N . MET A 1 275 ? 18.034 14.904 -15.865 1.00 93.81 275 MET A N 1
ATOM 2049 C CA . MET A 1 275 ? 17.029 13.927 -15.420 1.00 93.81 275 MET A CA 1
ATOM 2050 C C . MET A 1 275 ? 15.601 14.331 -15.789 1.00 93.81 275 MET A C 1
ATOM 2052 O O . MET A 1 275 ? 14.815 13.486 -16.213 1.00 93.81 275 MET A O 1
ATOM 2056 N N . LEU A 1 276 ? 15.250 15.614 -15.657 1.00 92.38 276 LEU A N 1
ATOM 2057 C CA . LEU A 1 276 ? 13.940 16.117 -16.071 1.00 92.38 276 LEU A CA 1
ATOM 2058 C C . LEU A 1 276 ? 13.690 15.873 -17.565 1.00 92.38 276 LEU A C 1
ATOM 2060 O O . LEU A 1 276 ? 12.628 15.372 -17.931 1.00 92.38 276 LEU A O 1
ATOM 2064 N N . GLU A 1 277 ? 14.657 16.205 -18.422 1.00 94.06 277 GLU A N 1
ATOM 2065 C CA . GLU A 1 277 ? 14.542 15.955 -19.863 1.00 94.06 277 GLU A CA 1
ATOM 2066 C C . GLU A 1 277 ? 14.512 14.456 -20.182 1.00 94.06 277 GLU A C 1
ATOM 2068 O O . GLU A 1 277 ? 13.752 14.024 -21.050 1.00 94.06 277 GLU A O 1
ATOM 2073 N N . TYR A 1 278 ? 15.249 13.637 -19.425 1.00 94.94 278 TYR A N 1
ATOM 2074 C CA . TYR A 1 278 ? 15.154 12.185 -19.532 1.00 94.94 278 TYR A CA 1
ATOM 2075 C C . TYR A 1 278 ? 13.733 11.686 -19.233 1.00 94.94 278 TYR A C 1
ATOM 2077 O O . TYR A 1 278 ? 13.156 10.974 -20.056 1.00 94.94 278 TYR A O 1
ATOM 2085 N N . TYR A 1 279 ? 13.111 12.121 -18.133 1.00 95.00 279 TYR A N 1
ATOM 2086 C CA . TYR A 1 279 ? 11.733 11.740 -17.805 1.00 95.00 279 TYR A CA 1
ATOM 2087 C C . TYR A 1 279 ? 10.708 12.209 -18.838 1.00 95.00 279 TYR A C 1
ATOM 2089 O O . TYR A 1 279 ? 9.782 11.461 -19.147 1.00 95.00 279 TYR A O 1
ATOM 2097 N N . LYS A 1 280 ? 10.869 13.411 -19.407 1.00 93.69 280 LYS A N 1
ATOM 2098 C CA . LYS A 1 280 ? 10.019 13.876 -20.515 1.00 93.69 280 LYS A CA 1
ATOM 2099 C C . LYS A 1 280 ? 10.154 12.965 -21.732 1.00 93.69 280 LYS A C 1
ATOM 2101 O O . LYS A 1 280 ? 9.144 12.543 -22.284 1.00 93.69 280 LYS A O 1
ATOM 2106 N N . SER A 1 281 ? 11.385 12.587 -22.087 1.00 94.69 281 SER A N 1
ATOM 2107 C CA . SER A 1 281 ? 11.623 11.667 -23.203 1.00 94.69 281 SER A CA 1
ATOM 2108 C C . SER A 1 281 ? 10.987 10.290 -22.972 1.00 94.69 281 SER A C 1
ATOM 2110 O O . SER A 1 281 ? 10.395 9.731 -23.894 1.00 94.69 281 SER A O 1
ATOM 2112 N N . LEU A 1 282 ? 11.026 9.773 -21.736 1.00 94.94 282 LEU A N 1
ATOM 2113 C CA . LEU A 1 282 ? 10.331 8.537 -21.376 1.00 94.94 282 LEU A CA 1
ATOM 2114 C C . LEU A 1 282 ? 8.813 8.705 -21.473 1.00 94.94 282 LEU A C 1
ATOM 2116 O O . LEU A 1 282 ? 8.134 7.829 -21.997 1.00 94.94 282 LEU A O 1
ATOM 2120 N N . ASN A 1 283 ? 8.261 9.827 -21.014 1.00 92.88 283 ASN A N 1
ATOM 2121 C CA . ASN A 1 283 ? 6.830 10.085 -21.130 1.00 92.88 283 ASN A CA 1
ATOM 2122 C C . ASN A 1 283 ? 6.352 10.116 -22.592 1.00 92.88 283 ASN A C 1
ATOM 2124 O O . ASN A 1 283 ? 5.318 9.526 -22.912 1.00 92.88 283 ASN A O 1
ATOM 2128 N N . ASP A 1 284 ? 7.110 10.763 -23.477 1.00 91.00 284 ASP A N 1
ATOM 2129 C CA . ASP A 1 284 ? 6.776 10.856 -24.900 1.00 91.00 284 ASP A CA 1
ATOM 2130 C C . ASP A 1 284 ? 6.759 9.478 -25.578 1.00 91.00 284 ASP A C 1
ATOM 2132 O O . ASP A 1 284 ? 5.886 9.207 -26.408 1.00 91.00 284 ASP A O 1
ATOM 2136 N N . GLN A 1 285 ? 7.682 8.593 -25.188 1.00 91.50 285 GLN A N 1
ATOM 2137 C CA . GLN A 1 285 ? 7.800 7.234 -25.725 1.00 91.50 285 GLN A CA 1
ATOM 2138 C C . GLN A 1 285 ? 6.775 6.266 -25.113 1.00 91.50 285 GLN A C 1
ATOM 2140 O O . GLN A 1 285 ? 6.144 5.493 -25.834 1.00 91.50 285 GLN A O 1
ATOM 2145 N N . TYR A 1 286 ? 6.581 6.323 -23.794 1.00 93.94 286 TYR A N 1
ATOM 2146 C CA . TYR A 1 286 ? 5.927 5.264 -23.017 1.00 93.94 286 TYR A CA 1
ATOM 2147 C C . TYR A 1 286 ? 4.581 5.659 -22.402 1.00 93.94 286 TYR A C 1
ATOM 2149 O O . TYR A 1 286 ? 3.922 4.814 -21.798 1.00 93.94 286 TYR A O 1
ATOM 2157 N N . ARG A 1 287 ? 4.134 6.911 -22.579 1.00 89.62 287 ARG A N 1
ATOM 2158 C CA . ARG A 1 287 ? 2.848 7.426 -22.066 1.00 89.62 287 ARG A CA 1
ATOM 2159 C C . ARG A 1 287 ? 2.713 7.221 -20.556 1.00 89.62 287 ARG A C 1
ATOM 2161 O O . ARG A 1 287 ? 1.814 6.520 -20.084 1.00 89.62 287 ARG A O 1
ATOM 2168 N N . LEU A 1 288 ? 3.636 7.823 -19.811 1.00 93.62 288 LEU A N 1
ATOM 2169 C CA . LEU A 1 288 ? 3.670 7.715 -18.359 1.00 93.62 288 LEU A CA 1
ATOM 2170 C C . LEU A 1 288 ? 2.508 8.519 -17.755 1.00 93.62 288 LEU A C 1
ATOM 2172 O O . LEU A 1 288 ? 2.423 9.727 -17.921 1.00 93.62 288 LEU A O 1
ATOM 2176 N N . ALA A 1 289 ? 1.592 7.864 -17.047 1.00 92.06 289 ALA A N 1
ATOM 2177 C CA . ALA A 1 289 ? 0.494 8.542 -16.352 1.00 92.06 289 ALA A CA 1
ATOM 2178 C C . ALA A 1 289 ? 0.908 9.059 -14.965 1.00 92.06 289 ALA A C 1
ATOM 2180 O O . ALA A 1 289 ? 0.289 9.976 -14.426 1.00 92.06 289 ALA A O 1
ATOM 2181 N N . ILE A 1 290 ? 1.940 8.458 -14.370 1.00 91.88 290 ILE A N 1
ATOM 2182 C CA . ILE A 1 290 ? 2.445 8.811 -13.044 1.00 91.88 290 ILE A CA 1
ATOM 2183 C C . ILE A 1 290 ? 3.956 8.607 -12.976 1.00 91.88 290 ILE A C 1
ATOM 2185 O O . ILE A 1 290 ? 4.500 7.669 -13.563 1.00 91.88 290 ILE A O 1
ATOM 2189 N N . LEU A 1 291 ? 4.612 9.484 -12.218 1.00 92.31 291 LEU A N 1
ATOM 2190 C CA . LEU A 1 291 ? 6.020 9.373 -11.872 1.00 92.31 291 LEU A CA 1
ATOM 2191 C C . LEU A 1 291 ? 6.189 9.606 -10.364 1.00 92.31 291 LEU A C 1
ATOM 2193 O O . LEU A 1 291 ? 6.077 10.732 -9.874 1.00 92.31 291 LEU A O 1
ATOM 2197 N N . GLY A 1 292 ? 6.402 8.518 -9.630 1.00 89.88 292 GLY A N 1
ATOM 2198 C CA . GLY A 1 292 ? 6.660 8.475 -8.197 1.00 89.88 292 GLY A CA 1
ATOM 2199 C C . GLY A 1 292 ? 8.109 8.826 -7.877 1.00 89.88 292 GLY A C 1
ATOM 2200 O O . GLY A 1 292 ? 9.031 8.417 -8.577 1.00 89.88 292 GLY A O 1
ATOM 2201 N N . THR A 1 293 ? 8.287 9.648 -6.840 1.00 88.00 293 THR A N 1
ATOM 2202 C CA . THR A 1 293 ? 9.586 10.045 -6.260 1.00 88.00 293 THR A CA 1
ATOM 2203 C C . THR A 1 293 ? 10.736 10.309 -7.272 1.00 88.00 293 THR A C 1
ATOM 2205 O O . THR A 1 293 ? 11.847 9.798 -7.111 1.00 88.00 293 THR A O 1
ATOM 2208 N N . PRO A 1 294 ? 10.516 11.160 -8.302 1.00 89.12 294 PRO A N 1
ATOM 2209 C CA . PRO A 1 294 ? 11.447 11.349 -9.427 1.00 89.12 294 PRO A CA 1
ATOM 2210 C C . PRO A 1 294 ? 12.765 12.048 -9.078 1.00 89.12 294 PRO A C 1
ATOM 2212 O O . PRO A 1 294 ? 13.724 11.975 -9.843 1.00 89.12 294 PRO A O 1
ATOM 2215 N N . PHE A 1 295 ? 12.812 12.766 -7.958 1.00 88.75 295 PHE A N 1
ATOM 2216 C CA . PHE A 1 295 ? 13.963 13.560 -7.535 1.00 88.75 295 PHE A CA 1
ATOM 2217 C C . PHE A 1 295 ? 14.225 13.365 -6.042 1.00 88.75 295 PHE A C 1
ATOM 2219 O O . PHE A 1 295 ? 13.386 12.830 -5.308 1.00 88.75 295 PHE A O 1
ATOM 2226 N N . ARG A 1 296 ? 15.386 13.840 -5.578 1.00 82.12 296 ARG A N 1
ATOM 2227 C CA . ARG A 1 296 ? 15.726 13.854 -4.150 1.00 82.12 296 ARG A CA 1
ATOM 2228 C C . ARG A 1 296 ? 14.674 14.631 -3.338 1.00 82.12 296 ARG A C 1
ATOM 2230 O O . ARG A 1 296 ? 14.037 15.536 -3.865 1.00 82.12 296 ARG A O 1
ATOM 2237 N N . LYS A 1 297 ? 14.516 14.282 -2.051 1.00 64.69 297 LYS A N 1
ATOM 2238 C CA . LYS A 1 297 ? 13.464 14.682 -1.072 1.00 64.69 297 LYS A CA 1
ATOM 2239 C C . LYS A 1 297 ? 13.020 16.162 -0.968 1.00 64.69 297 LYS A C 1
ATOM 2241 O O . LYS A 1 297 ? 12.111 16.443 -0.193 1.00 64.69 297 LYS A O 1
ATOM 2246 N N . THR A 1 298 ? 13.554 17.092 -1.749 1.00 56.59 298 THR A N 1
ATOM 2247 C CA . THR A 1 298 ? 13.033 18.459 -1.859 1.00 56.59 298 THR A CA 1
ATOM 2248 C C . THR A 1 298 ? 12.786 18.784 -3.332 1.00 56.59 298 THR A C 1
ATOM 2250 O O . THR A 1 298 ? 13.752 18.883 -4.085 1.00 56.59 298 THR A O 1
ATOM 2253 N N . PRO A 1 299 ? 11.527 18.973 -3.777 1.00 55.56 299 PRO A N 1
ATOM 2254 C CA . PRO A 1 299 ? 11.266 19.400 -5.142 1.00 55.56 299 PRO A CA 1
ATOM 2255 C C . PRO A 1 299 ? 11.804 20.823 -5.330 1.00 55.56 299 PRO A C 1
ATOM 2257 O O . PRO A 1 299 ? 11.183 21.800 -4.906 1.00 55.56 299 PRO A O 1
ATOM 2260 N N . GLY A 1 300 ? 12.976 20.930 -5.955 1.00 64.81 300 GLY A N 1
ATOM 2261 C CA . GLY A 1 300 ? 13.500 22.185 -6.479 1.00 64.81 300 GLY A CA 1
ATOM 2262 C C . GLY A 1 300 ? 12.677 22.683 -7.673 1.00 64.81 300 GLY A C 1
ATOM 2263 O O . GLY A 1 300 ? 11.539 22.264 -7.915 1.00 64.81 300 GLY A O 1
ATOM 2264 N N . GLU A 1 301 ? 13.261 23.569 -8.474 1.00 69.06 301 GLU A N 1
ATOM 2265 C CA . GLU A 1 301 ? 12.631 24.056 -9.710 1.00 69.06 301 GLU A CA 1
ATOM 2266 C C . GLU A 1 301 ? 12.290 22.917 -10.685 1.00 69.06 301 GLU A C 1
ATOM 2268 O O . GLU A 1 301 ? 11.253 22.970 -11.353 1.00 69.06 301 GLU A O 1
ATOM 2273 N N . ALA A 1 302 ? 13.099 21.852 -10.714 1.00 70.25 302 ALA A N 1
ATOM 2274 C CA . ALA A 1 302 ? 12.864 20.671 -11.541 1.00 70.25 302 ALA A CA 1
ATOM 2275 C C . ALA A 1 302 ? 11.567 19.937 -11.158 1.00 70.25 302 ALA A C 1
ATOM 2277 O O . ALA A 1 302 ? 10.763 19.606 -12.029 1.00 70.25 302 ALA A O 1
ATOM 2278 N N . GLY A 1 303 ? 11.292 19.768 -9.859 1.00 73.75 303 GLY A N 1
ATOM 2279 C CA . GLY A 1 303 ? 10.058 19.131 -9.384 1.00 73.75 303 GLY A CA 1
ATOM 2280 C C . GLY A 1 303 ? 8.800 19.942 -9.718 1.00 73.75 303 GLY A C 1
ATOM 2281 O O . GLY A 1 303 ? 7.781 19.382 -10.136 1.00 73.75 303 GLY A O 1
ATOM 2282 N N . ARG A 1 304 ? 8.874 21.277 -9.613 1.00 78.19 304 ARG A N 1
ATOM 2283 C CA . ARG A 1 304 ? 7.782 22.172 -10.045 1.00 78.19 304 ARG A CA 1
ATOM 2284 C C . ARG A 1 304 ? 7.570 22.107 -11.556 1.00 78.19 304 ARG A C 1
ATOM 2286 O O . ARG A 1 304 ? 6.433 22.012 -12.010 1.00 78.19 304 ARG A O 1
ATOM 2293 N N . SER A 1 305 ? 8.657 22.111 -12.321 1.00 72.25 305 SER A N 1
ATOM 2294 C CA . SER A 1 305 ? 8.618 22.018 -13.783 1.00 72.25 305 SER A CA 1
ATOM 2295 C C . SER A 1 305 ? 8.009 20.696 -14.249 1.00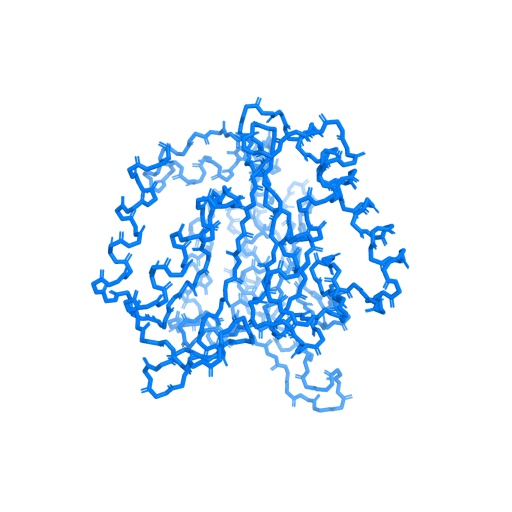 72.25 305 SER A C 1
ATOM 2297 O O . SER A 1 305 ? 7.148 20.698 -15.124 1.00 72.25 305 SER A O 1
ATOM 2299 N N . LEU A 1 306 ? 8.377 19.582 -13.611 1.00 78.56 306 LEU A N 1
ATOM 2300 C CA . LEU A 1 306 ? 7.792 18.269 -13.872 1.00 78.56 306 LEU A CA 1
ATOM 2301 C C . LEU A 1 306 ? 6.292 18.236 -13.547 1.00 78.56 306 LEU A C 1
ATOM 2303 O O . LEU A 1 306 ? 5.496 17.729 -14.333 1.00 78.56 306 LEU A O 1
ATOM 2307 N N . THR A 1 307 ? 5.890 18.836 -12.422 1.00 80.81 307 THR A N 1
ATOM 2308 C CA . THR A 1 307 ? 4.471 18.954 -12.047 1.00 80.81 307 THR A CA 1
ATOM 2309 C C . THR A 1 307 ? 3.680 19.720 -13.108 1.00 80.81 307 THR A C 1
ATOM 2311 O O . THR A 1 307 ? 2.596 19.297 -13.507 1.00 80.81 307 THR A O 1
ATOM 2314 N N . ASN A 1 308 ? 4.224 20.839 -13.592 1.00 79.31 308 ASN A N 1
ATOM 2315 C CA . ASN A 1 308 ? 3.590 21.641 -14.637 1.00 79.31 308 ASN A CA 1
ATOM 2316 C C . ASN A 1 308 ? 3.518 20.891 -15.973 1.00 79.31 308 ASN A C 1
ATOM 2318 O O . ASN A 1 308 ? 2.495 20.966 -16.648 1.00 79.31 308 ASN A O 1
ATOM 2322 N N . PHE A 1 309 ? 4.564 20.138 -16.328 1.00 79.75 309 PHE A N 1
ATOM 2323 C CA . PHE A 1 309 ? 4.585 19.304 -17.527 1.00 79.75 309 PHE A CA 1
ATOM 2324 C C . PHE A 1 309 ? 3.453 18.269 -17.517 1.00 79.75 309 PHE A C 1
ATOM 2326 O O . PHE A 1 309 ? 2.663 18.237 -18.457 1.00 79.75 309 PHE A O 1
ATOM 2333 N N . TYR A 1 310 ? 3.304 17.482 -16.447 1.00 78.75 310 TYR A N 1
ATOM 2334 C CA . TYR A 1 310 ? 2.223 16.492 -16.374 1.00 78.75 310 TYR A CA 1
ATOM 2335 C C . TYR A 1 310 ? 0.831 17.139 -16.329 1.00 78.75 310 TYR A C 1
ATOM 2337 O O . TYR A 1 310 ? -0.094 16.627 -16.949 1.00 78.75 310 TYR A O 1
ATOM 2345 N N . ARG A 1 311 ? 0.666 18.305 -15.688 1.00 76.12 311 ARG A N 1
ATOM 2346 C CA . ARG A 1 311 ? -0.608 19.055 -15.718 1.00 76.12 311 ARG A CA 1
ATOM 2347 C C . ARG A 1 311 ? -1.002 19.545 -17.111 1.00 76.12 311 ARG A C 1
ATOM 2349 O O . ARG A 1 311 ? -2.187 19.637 -17.392 1.00 76.12 311 ARG A O 1
ATOM 2356 N N . ALA A 1 312 ? -0.034 19.889 -17.956 1.00 72.12 312 ALA A N 1
ATOM 2357 C CA . ALA A 1 312 ? -0.302 20.345 -19.319 1.00 72.12 312 ALA A CA 1
ATOM 2358 C C . ALA A 1 312 ? -0.615 19.194 -20.293 1.00 72.12 312 ALA A C 1
ATOM 2360 O O . ALA A 1 312 ? -1.178 19.443 -21.355 1.00 72.12 312 ALA A O 1
ATOM 2361 N N . ASN A 1 313 ? -0.236 17.962 -19.941 1.00 66.19 313 ASN A N 1
ATOM 2362 C CA . ASN A 1 313 ? -0.342 16.773 -20.791 1.00 66.19 313 ASN A CA 1
ATOM 2363 C C . ASN A 1 313 ? -1.315 15.707 -20.239 1.00 66.19 313 ASN A C 1
ATOM 2365 O O . ASN A 1 313 ? -1.309 14.582 -20.738 1.00 66.19 313 ASN A O 1
ATOM 2369 N N . SER A 1 314 ? -2.100 16.035 -19.203 1.00 59.69 314 SER A N 1
ATOM 2370 C CA . SER A 1 314 ? -3.111 15.148 -18.595 1.00 59.69 314 SER A CA 1
ATOM 2371 C C . SER A 1 314 ? -4.525 15.439 -19.074 1.00 59.69 314 SER A C 1
ATOM 2373 O O . SER A 1 314 ? -4.797 16.590 -19.483 1.00 59.69 314 SER A O 1
#

Nearest PDB structures (foldseek):
  6npf-assembly2_D  TM=9.452E-01  e=3.166E-32  Escherichia coli
  6nbm-assembly1_A  TM=9.417E-01  e=4.366E-30  Legionella pneumophila
  3zlf-assembly3_C  TM=9.091E-01  e=3.132E-29  Streptococcus pyogenes MGAS10394
  4mks-assembly1_B  TM=9.430E-01  e=1.763E-25  Lactobacillus gasseri ATCC 33323 = JCM 1131
  4mks-assembly1_A  TM=9.395E-01  e=5.956E-25  Lactobacillus gasseri ATCC 33323 = JCM 1131

pLDDT: mean 93.1, std 8.42, range [55.56, 98.81]

Mean predicted aligned error: 5.08 Å

Organism: NCBI:txid1618604

InterPro domains:
  IPR000941 Enolase [PR00148] (37-51)
  IPR000941 Enolase [PR00148] (107-123)
  IPR000941 Enolase [PR00148] (168-181)
  IPR000941 Enolase [PTHR11902] (3-308)
  IPR000941 Enolase [TIGR01060] (4-297)
  IPR020810 Enolase, C-terminal TIM barrel domain [PF00113] (148-297)
  IPR020810 Enolase, C-terminal TIM barrel domain [SM01192] (146-309)
  IPR020811 Enolase, N-terminal [PF03952] (4-134)
  IPR020811 Enolase, N-terminal [SM01193] (4-134)
  IPR029017 Enolase-like, N-terminal [G3DSA:3.30.390.10] (1-126)
  IPR029017 Enolase-like, N-terminal [SSF54826] (3-135)
  IPR036849 Enolase-like, C-terminal domain superfamily [G3DSA:3.20.20.120] (129-313)
  IPR036849 Enolase-like, C-terminal domain superfamily [SSF51604] (147-308)

Radius of gyration: 22.77 Å; Cα contacts (8 Å, |Δi|>4): 579; chains: 1; bounding box: 53×41×57 Å

Secondary structure (DSSP, 8-state):
--BEEEEEEEEEE-TTS-EEEEEEEEETTS-EEEEE----SS--TTSPP------TTTGGGT--HHHHHHIIIIIHHHHTTSBTT-HHHHHHHHHHHH-STT-TTT-HHHHHHHHHHHHHHHHHHTT--HHHHHHHHHHHTT------PPPP-EEEEE-GGGTTS--SSSEEEEEE-TTS-HHHHHHHHHHHHHHHHHHHHHTT--EEE-TTS-EEE--SSHHHHHHHHHHHHHTSS--BTTTEEEEEE--GGGTEETTEE--TT-SS-B-HHHHHHHHHHHHHHH-EEEEES-SSSS--HHHHHHHHHHHH--

Solvent-accessible surface area (backbone atoms only — not comparable to full-atom values): 16818 Å² total; per-residue (Å²): 112,41,35,24,67,44,45,44,48,42,79,45,66,46,100,85,70,45,52,30,42,31,18,36,26,28,30,72,73,68,53,73,20,71,24,69,42,89,80,78,92,73,82,58,98,86,50,58,33,73,48,55,54,62,42,64,93,41,75,73,17,44,31,30,63,60,17,25,45,34,27,50,72,49,55,24,64,73,48,44,68,40,48,31,74,43,54,66,62,50,49,51,51,52,49,60,71,43,68,44,97,41,26,67,74,45,11,34,46,31,55,50,10,48,52,50,5,31,48,44,36,19,9,59,57,69,73,40,58,54,72,58,39,53,50,52,54,41,42,74,75,70,45,83,79,77,92,70,84,70,68,62,75,41,56,47,36,26,8,23,92,53,26,78,64,48,28,64,42,28,33,36,28,45,27,40,37,80,89,51,54,64,68,58,35,51,50,52,52,50,57,38,47,55,38,36,55,54,51,36,54,74,70,68,36,59,63,50,67,29,99,80,66,12,33,19,50,67,53,75,27,54,63,54,55,52,48,48,51,54,56,22,36,68,74,47,100,50,44,82,75,67,48,28,26,28,30,36,34,30,53,28,61,79,45,45,53,100,79,28,38,57,50,78,80,44,96,61,74,27,45,63,67,55,47,50,55,49,52,51,54,48,32,75,76,56,40,52,78,46,76,35,52,75,53,53,100,63,75,50,72,58,47,53,50,51,53,51,52,52,65,75,74,105

Sequence (314 aa):
MAKITRIWAREILDSRGIPTVEAACQLDSGHVAVASVPAGTSTGAHEALELRDQDAKRYLGKGVLQAVANVNAQLGPAVVGMEATDQEGIDARLIQLDGTENKTKYGGNAILSISTAVAKAGAIAAKQNLYVWINFLAQKTGLKPPLRMPTPLFNMINGGLHGAGNLDFQEFHVIPASSKSFSQSLQAGVEIYLTIGESLARRGAIHSVGNEGGYAPNLFTNADALEVLVESIKQTPYSLGRDVFLGLDVAANYFAKDGEYVIKDKSSPMDEKAMLEYYKSLNDQYRLAILGTPFRKTPGEAGRSLTNFYRANS